Protein AF-A0A954INE0-F1 (afdb_monomer)

Secondary structure (DSSP, 8-state):
---HHHHHHHHHHHS---EEEEEEEETTTTSTTTTHHHHHHHHHHHHHHT-EEEEEEEEGGG--TTTHHHHHTT-SEEEE----SSTTHHHHHHHHHHHHHHT--EEE-THHHHHHHHHHHHHTS--TT-EETTT-TT-SSEEEE--HHHHTTGGGT---EEEEEEEEEPTT-HHHHHHTSSEEEEEEEES-EE-HHHHHHHHHTT-EEEEEETTTTEEEEEE-TTSSSB-

pLDDT: mean 93.58, std 7.95, range [57.41, 98.88]

Nearest PDB structures (foldseek):
  3nva-assembly1_A  TM=9.414E-01  e=3.874E-24  Saccharolobus solfataricus
  8fvd-assembly1_A-2  TM=9.336E-01  e=9.414E-24  Escherichia coli
  1vcm-assembly1_A  TM=9.246E-01  e=2.821E-24  Thermus thermophilus
  2ad5-assembly1_A  TM=9.260E-01  e=4.049E-23  Escherichia coli K-12
  2w7t-assembly1_A  TM=9.407E-01  e=1.644E-19  Trypanosoma brucei

Structure (mmCIF, N/CA/C/O backbone):
data_AF-A0A954INE0-F1
#
_entry.id   AF-A0A954INE0-F1
#
loop_
_atom_site.group_PDB
_atom_site.id
_atom_site.type_symbol
_atom_site.label_atom_id
_atom_site.label_alt_id
_atom_site.label_comp_id
_atom_site.label_asym_id
_atom_site.label_entity_id
_atom_site.label_seq_id
_atom_site.pdbx_PDB_ins_code
_atom_site.Cartn_x
_atom_site.Cartn_y
_atom_site.Cartn_z
_atom_site.occupancy
_atom_site.B_iso_or_equiv
_atom_site.auth_seq_id
_atom_site.auth_comp_id
_atom_site.auth_asym_id
_atom_site.auth_atom_id
_atom_site.pdbx_PDB_model_num
ATOM 1 N N . PRO A 1 1 ? -32.324 21.733 12.236 1.00 79.25 1 PRO A N 1
ATOM 2 C CA . PRO A 1 1 ? -31.464 20.725 11.575 1.00 79.25 1 PRO A CA 1
ATOM 3 C C . PRO A 1 1 ? -31.577 19.389 12.303 1.00 79.25 1 PRO A C 1
ATOM 5 O O . PRO A 1 1 ? -31.665 19.394 13.528 1.00 79.25 1 PRO A O 1
ATOM 8 N N . ASP A 1 2 ? -31.605 18.292 11.554 1.00 90.00 2 ASP A N 1
ATOM 9 C CA . ASP A 1 2 ? -31.483 16.948 12.114 1.00 90.00 2 ASP A CA 1
ATOM 10 C C . ASP A 1 2 ? -30.004 16.663 12.434 1.00 90.00 2 ASP A C 1
ATOM 12 O O . ASP A 1 2 ? -29.127 16.941 11.615 1.00 90.00 2 ASP A O 1
ATOM 16 N N . LEU A 1 3 ? -29.731 16.200 13.656 1.00 94.00 3 LEU A N 1
ATOM 17 C CA . LEU A 1 3 ? -28.390 15.938 14.195 1.00 94.00 3 LEU A CA 1
ATOM 18 C C . LEU A 1 3 ? -28.233 14.489 14.674 1.00 94.00 3 LEU A C 1
ATOM 20 O O . LEU A 1 3 ? -27.248 14.175 15.341 1.00 94.00 3 LEU A O 1
ATOM 24 N N . GLU A 1 4 ? -29.192 13.610 14.381 1.00 95.12 4 GLU A N 1
ATOM 25 C CA . GLU A 1 4 ? -29.213 12.247 14.917 1.00 95.12 4 GLU A CA 1
ATOM 26 C C . GLU A 1 4 ? -27.954 11.450 14.541 1.00 95.12 4 GLU A C 1
ATOM 28 O O . GLU A 1 4 ? -27.300 10.880 15.417 1.00 95.12 4 GLU A O 1
ATOM 33 N N . SER A 1 5 ? -27.537 11.498 13.273 1.00 91.06 5 SER A N 1
ATOM 34 C CA . SER A 1 5 ? -26.332 10.805 12.795 1.00 91.06 5 SER A CA 1
ATOM 35 C C . SER A 1 5 ? -25.051 11.305 13.470 1.00 91.06 5 SER A C 1
ATOM 37 O O . SER A 1 5 ? -24.230 10.507 13.922 1.00 91.06 5 SER A O 1
ATOM 39 N N . TRP A 1 6 ? -24.905 12.624 13.608 1.00 93.38 6 TRP A N 1
ATOM 40 C CA . TRP A 1 6 ? -23.771 13.248 14.291 1.00 93.38 6 TRP A CA 1
ATOM 41 C C . TRP A 1 6 ? -23.725 12.880 15.771 1.00 93.38 6 TRP A C 1
ATOM 43 O O . TRP A 1 6 ? -22.660 12.556 16.295 1.00 93.38 6 TRP A O 1
ATOM 53 N N . ASN A 1 7 ? -24.875 12.887 16.443 1.00 93.44 7 ASN A N 1
ATOM 54 C CA . ASN A 1 7 ? -24.962 12.499 17.845 1.00 93.44 7 ASN A CA 1
ATOM 55 C C . ASN A 1 7 ? -24.617 11.017 18.032 1.00 93.44 7 ASN A C 1
ATOM 57 O O . ASN A 1 7 ? -23.822 10.696 18.912 1.00 93.44 7 ASN A O 1
ATOM 61 N N . SER A 1 8 ? -25.134 10.128 17.176 1.00 92.44 8 SER A N 1
ATOM 62 C CA . SER A 1 8 ? -24.798 8.699 17.203 1.00 92.44 8 SER A CA 1
ATOM 63 C C . SER A 1 8 ? -23.302 8.463 16.988 1.00 92.44 8 SER A C 1
ATOM 65 O O . SER A 1 8 ? -22.690 7.685 17.718 1.00 92.44 8 SER A O 1
ATOM 67 N N . PHE A 1 9 ? -22.689 9.160 16.028 1.00 93.31 9 PHE A N 1
ATOM 68 C CA . PHE A 1 9 ? -21.246 9.088 15.799 1.00 93.31 9 PHE A CA 1
ATOM 69 C C . PHE A 1 9 ? -20.454 9.536 17.034 1.00 93.31 9 PHE A C 1
ATOM 71 O O . PHE A 1 9 ? -19.539 8.839 17.460 1.00 93.31 9 PHE A O 1
ATOM 78 N N . LEU A 1 10 ? -20.818 10.668 17.648 1.00 93.62 10 LEU A N 1
ATOM 79 C CA . LEU A 1 10 ? -20.131 11.190 18.835 1.00 93.62 10 LEU A CA 1
ATOM 80 C C . LEU A 1 10 ? -20.276 10.284 20.060 1.00 93.62 10 LEU A C 1
ATOM 82 O O . LEU A 1 10 ? -19.353 10.226 20.872 1.00 93.62 10 LEU A O 1
ATOM 86 N N . ILE A 1 11 ? -21.420 9.612 20.205 1.00 92.25 11 ILE A N 1
ATOM 87 C CA . ILE A 1 11 ? -21.638 8.606 21.249 1.00 92.25 11 ILE A CA 1
ATOM 88 C C . ILE A 1 11 ? -20.685 7.440 21.011 1.00 92.25 11 ILE A C 1
ATOM 90 O O . ILE A 1 11 ? -19.824 7.196 21.854 1.00 92.25 11 ILE A O 1
ATOM 94 N N . ARG A 1 12 ? -20.747 6.815 19.825 1.00 92.38 12 ARG A N 1
ATOM 95 C CA . ARG A 1 12 ? -19.854 5.706 19.472 1.00 92.38 12 ARG A CA 1
ATOM 96 C C . ARG A 1 12 ? -18.399 6.108 19.645 1.00 92.38 12 ARG A C 1
ATOM 98 O O . ARG A 1 12 ? -17.643 5.352 20.219 1.00 92.38 12 ARG A O 1
ATOM 105 N N . LEU A 1 13 ? -17.980 7.293 19.206 1.00 92.06 13 LEU A N 1
ATOM 106 C CA . LEU A 1 13 ? -16.596 7.762 19.330 1.00 92.06 13 LEU A CA 1
ATOM 107 C C . LEU A 1 13 ? -16.095 7.826 20.783 1.00 92.06 13 LEU A C 1
ATOM 109 O O . LEU A 1 13 ? -14.913 7.599 21.010 1.00 92.06 13 LEU A O 1
ATOM 113 N N . LYS A 1 14 ? -16.959 8.144 21.751 1.00 91.38 14 LYS A N 1
ATOM 114 C CA . LYS A 1 14 ? -16.573 8.349 23.159 1.00 91.38 14 LYS A CA 1
ATOM 115 C C . LYS A 1 14 ? -16.747 7.115 24.040 1.00 91.38 14 LYS A C 1
ATOM 117 O O . LYS A 1 14 ? -16.237 7.106 25.159 1.00 91.38 14 LYS A O 1
ATOM 122 N N . GLU A 1 15 ? -17.515 6.129 23.590 1.00 90.06 15 GLU A N 1
ATOM 123 C CA . GLU A 1 15 ? -17.750 4.907 24.352 1.00 90.06 15 GLU A CA 1
ATOM 124 C C . GLU A 1 15 ? -16.463 4.075 24.482 1.00 90.06 15 GLU A C 1
ATOM 126 O O . GLU A 1 15 ? -15.712 3.975 23.511 1.00 90.06 15 GLU A O 1
ATOM 131 N N . PRO A 1 16 ? -16.195 3.465 25.656 1.00 88.38 16 PRO A N 1
ATOM 132 C CA . PRO A 1 16 ? -15.057 2.569 25.835 1.00 88.38 16 PRO A CA 1
ATOM 133 C C . PRO A 1 16 ? -15.145 1.349 24.918 1.00 88.38 16 PRO A C 1
ATOM 135 O O . PRO A 1 16 ? -16.187 0.694 24.852 1.00 88.38 16 PRO A O 1
ATOM 138 N N . LYS A 1 17 ? -14.034 1.007 24.265 1.00 93.69 17 LYS A N 1
ATOM 139 C CA . LYS A 1 17 ? -13.961 -0.086 23.291 1.00 93.69 17 LYS A CA 1
ATOM 140 C C . LYS A 1 17 ? -12.677 -0.896 23.443 1.00 93.69 17 LYS A C 1
ATOM 142 O O . LYS A 1 17 ? -11.703 -0.406 24.016 1.00 93.69 17 LYS A O 1
ATOM 147 N N . PRO A 1 18 ? -12.641 -2.132 22.918 1.00 96.44 18 PRO A N 1
ATOM 148 C CA . PRO A 1 18 ? -11.382 -2.835 22.728 1.00 96.44 18 PRO A CA 1
ATOM 149 C C . PRO A 1 18 ? -10.480 -2.077 21.744 1.00 96.44 18 PRO A C 1
ATOM 151 O O . PRO A 1 18 ? -10.952 -1.448 20.794 1.00 96.44 18 PRO A O 1
ATOM 154 N N . THR A 1 19 ? -9.172 -2.166 21.970 1.00 97.19 19 THR A N 1
ATOM 155 C CA . THR A 1 19 ? -8.161 -1.508 21.140 1.00 97.19 19 THR A CA 1
ATOM 156 C C . THR A 1 19 ? -7.548 -2.492 20.151 1.00 97.19 19 THR A C 1
ATOM 158 O O . THR A 1 19 ? -7.155 -3.593 20.536 1.00 97.19 19 THR A O 1
ATOM 161 N N . VAL A 1 20 ? -7.414 -2.075 18.893 1.00 97.88 20 VAL A N 1
ATOM 162 C CA . VAL A 1 20 ? -6.656 -2.785 17.855 1.00 97.88 20 VAL A CA 1
ATOM 163 C C . VAL A 1 20 ? -5.457 -1.931 17.472 1.00 97.88 20 VAL A C 1
ATOM 165 O O . VAL A 1 20 ? -5.611 -0.763 17.118 1.00 97.88 20 VAL A O 1
ATOM 168 N N . ARG A 1 21 ? -4.256 -2.506 17.539 1.00 98.44 21 ARG A N 1
ATOM 169 C CA . ARG A 1 21 ? -3.023 -1.798 17.189 1.00 98.44 21 ARG A CA 1
ATOM 170 C C . ARG A 1 21 ? -2.667 -2.032 15.728 1.00 98.44 21 ARG A C 1
ATOM 172 O O . ARG A 1 21 ? -2.506 -3.178 15.317 1.00 98.44 21 ARG A O 1
ATOM 179 N N . ILE A 1 22 ? -2.490 -0.957 14.967 1.00 98.56 22 ILE A N 1
ATOM 180 C CA . ILE A 1 22 ? -2.122 -0.997 13.546 1.00 98.56 22 ILE A CA 1
ATOM 181 C C . ILE A 1 22 ? -0.815 -0.231 13.345 1.00 98.56 22 ILE A C 1
ATOM 183 O O . ILE A 1 22 ? -0.674 0.898 13.815 1.00 98.56 22 ILE A O 1
ATOM 187 N N . ALA A 1 23 ? 0.147 -0.830 12.644 1.00 98.38 23 ALA A N 1
ATOM 188 C CA . ALA A 1 23 ? 1.368 -0.137 12.249 1.00 98.38 23 ALA A CA 1
ATOM 189 C C . ALA A 1 23 ? 1.117 0.737 11.018 1.00 98.38 23 ALA A C 1
ATOM 191 O O . ALA A 1 23 ? 0.611 0.257 10.007 1.00 98.38 23 ALA A O 1
ATOM 192 N N . LEU A 1 24 ? 1.551 1.996 11.068 1.00 97.81 24 LEU A N 1
ATOM 193 C CA . LEU A 1 24 ? 1.686 2.855 9.894 1.00 97.81 24 LEU A CA 1
ATOM 194 C C . LEU A 1 24 ? 3.175 3.073 9.636 1.00 97.81 24 LEU A C 1
ATOM 196 O O . LEU A 1 24 ? 3.830 3.845 10.339 1.00 97.81 24 LEU A O 1
ATOM 200 N N . VAL A 1 25 ? 3.703 2.393 8.619 1.00 97.88 25 VAL A N 1
ATOM 201 C CA . VAL A 1 25 ? 5.111 2.477 8.218 1.00 97.88 25 VAL A CA 1
ATOM 202 C C . VAL A 1 25 ? 5.259 3.537 7.132 1.00 97.88 25 VAL A C 1
ATOM 204 O O . VAL A 1 25 ? 4.736 3.404 6.020 1.00 97.88 25 VAL A O 1
ATOM 207 N N . GLY A 1 26 ? 5.974 4.618 7.440 1.00 95.31 26 GLY A N 1
ATOM 208 C CA . GLY A 1 26 ? 6.092 5.762 6.542 1.00 95.31 26 GLY A CA 1
ATOM 209 C C . GLY A 1 26 ? 7.348 6.596 6.762 1.00 95.31 26 GLY A C 1
ATOM 210 O O . GLY A 1 26 ? 7.989 6.546 7.805 1.00 95.31 26 GLY A O 1
ATOM 211 N N . LYS A 1 27 ? 7.680 7.417 5.764 1.00 89.38 27 LYS A N 1
ATOM 212 C CA . LYS A 1 27 ? 8.877 8.276 5.756 1.00 89.38 27 LYS A CA 1
ATOM 213 C C . LYS A 1 27 ? 8.721 9.531 6.617 1.00 89.38 27 LYS A C 1
ATOM 215 O O . LYS A 1 27 ? 9.698 10.063 7.130 1.00 89.38 27 LYS A O 1
ATOM 220 N N . TYR A 1 28 ? 7.494 10.033 6.743 1.00 82.94 28 TYR A N 1
ATOM 221 C CA . TYR A 1 28 ? 7.202 11.333 7.358 1.00 82.94 28 TYR A CA 1
ATOM 222 C C . TYR A 1 28 ? 6.411 11.219 8.658 1.00 82.94 28 TYR A C 1
ATOM 224 O O . TYR A 1 28 ? 5.729 12.158 9.042 1.00 82.94 28 TYR A O 1
ATOM 232 N N . VAL A 1 29 ? 6.491 10.083 9.350 1.00 79.75 29 VAL A N 1
ATOM 233 C CA . VAL A 1 29 ? 5.708 9.850 10.575 1.00 79.75 29 VAL A CA 1
ATOM 234 C C . VAL A 1 29 ? 6.029 10.818 11.717 1.00 79.75 29 VAL A C 1
ATOM 236 O O . VAL A 1 29 ? 5.205 11.028 12.600 1.00 79.75 29 VAL A O 1
ATOM 239 N N . THR A 1 30 ? 7.206 11.445 11.686 1.00 75.12 30 THR A N 1
ATOM 240 C CA . THR A 1 30 ? 7.605 12.494 12.632 1.00 75.12 30 THR A CA 1
ATOM 241 C C . THR A 1 30 ? 6.878 13.820 12.383 1.00 75.12 30 THR A C 1
ATOM 243 O O . THR A 1 30 ? 6.800 14.657 13.279 1.00 75.12 30 THR A O 1
ATOM 246 N N . HIS A 1 31 ? 6.307 14.008 11.190 1.00 76.31 31 HIS A N 1
ATOM 247 C CA . HIS A 1 31 ? 5.440 15.128 10.848 1.00 76.31 31 HIS A CA 1
ATOM 248 C C . HIS A 1 31 ? 3.983 14.677 10.944 1.00 76.31 31 HIS A C 1
ATOM 250 O O . HIS A 1 31 ? 3.461 14.040 10.031 1.00 76.31 31 HIS A O 1
ATOM 256 N N . GLN A 1 32 ? 3.320 15.038 12.043 1.00 63.69 32 GLN A N 1
ATOM 257 C CA . GLN A 1 32 ? 1.956 14.588 12.359 1.00 63.69 32 GLN A CA 1
ATOM 258 C C . GLN A 1 32 ? 0.941 14.832 11.226 1.00 63.69 32 GLN A C 1
ATOM 260 O O . GLN A 1 32 ? 0.011 14.046 11.052 1.00 63.69 32 GLN A O 1
ATOM 265 N N . ASP A 1 33 ? 1.152 15.863 10.406 1.00 80.38 33 ASP A N 1
ATOM 266 C CA . ASP A 1 33 ? 0.231 16.222 9.327 1.00 80.38 33 ASP A CA 1
ATOM 267 C C . ASP A 1 33 ? 0.435 15.423 8.032 1.00 80.38 33 ASP A C 1
ATOM 269 O O . ASP A 1 33 ? -0.470 15.365 7.199 1.00 80.38 33 ASP A O 1
ATOM 273 N N . ALA A 1 34 ? 1.587 14.768 7.846 1.00 86.06 34 ALA A N 1
ATOM 274 C CA . ALA A 1 34 ? 1.927 14.115 6.578 1.00 86.06 34 ALA A CA 1
ATOM 275 C C . ALA A 1 34 ? 0.985 12.954 6.219 1.00 86.06 34 ALA A C 1
ATOM 277 O O . ALA A 1 34 ? 0.785 12.661 5.040 1.00 86.06 34 ALA A O 1
ATOM 278 N N . TYR A 1 35 ? 0.386 12.322 7.231 1.00 91.81 35 TYR A N 1
ATOM 279 C CA . TYR A 1 35 ? -0.542 11.202 7.078 1.00 91.81 35 TYR A CA 1
ATOM 280 C C . TYR A 1 35 ? -1.905 11.470 7.721 1.00 91.81 35 TYR A C 1
ATOM 282 O O . TYR A 1 35 ? -2.650 10.531 7.986 1.00 91.81 35 TYR A O 1
ATOM 290 N N . LYS A 1 36 ? -2.266 12.745 7.938 1.00 93.44 36 LYS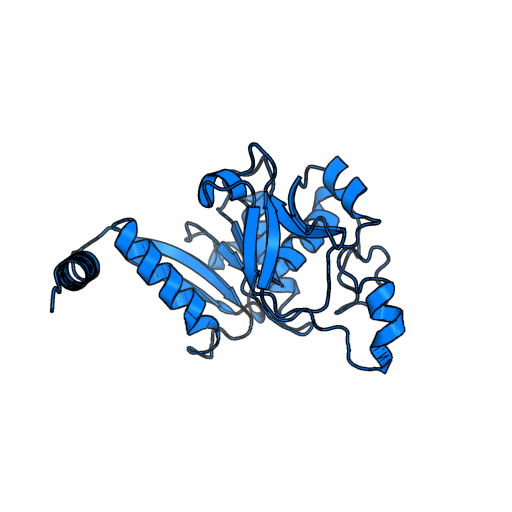 A N 1
ATOM 291 C CA . LYS A 1 36 ? -3.495 13.130 8.647 1.00 93.44 36 LYS A CA 1
ATOM 292 C C . LYS A 1 36 ? -4.742 12.453 8.080 1.00 93.44 36 LYS A C 1
ATOM 294 O O . LYS A 1 36 ? -5.512 11.888 8.842 1.00 93.44 36 LYS A O 1
ATOM 299 N N . SER A 1 37 ? -4.919 12.449 6.758 1.00 94.50 37 SER A N 1
ATOM 300 C CA . SER A 1 37 ? -6.079 11.803 6.127 1.00 94.50 37 SER A CA 1
ATOM 301 C C . SER A 1 37 ? -6.144 10.296 6.393 1.00 94.50 37 SER A C 1
ATOM 303 O O . SER A 1 37 ? -7.233 9.766 6.596 1.00 94.50 37 SER A O 1
ATOM 305 N N . ILE A 1 38 ? -4.998 9.611 6.431 1.00 95.38 38 ILE A N 1
ATOM 306 C CA . ILE A 1 38 ? -4.917 8.177 6.740 1.00 95.38 38 ILE A CA 1
ATOM 307 C C . ILE A 1 38 ? -5.265 7.954 8.214 1.00 95.38 38 ILE A C 1
ATOM 309 O O . ILE A 1 38 ? -6.113 7.119 8.518 1.00 95.38 38 ILE A O 1
ATOM 313 N N . SER A 1 39 ? -4.677 8.741 9.120 1.00 93.94 39 SER A N 1
ATOM 314 C CA . SER A 1 39 ? -4.947 8.635 10.556 1.00 93.94 39 SER A CA 1
ATOM 315 C C . SER A 1 39 ? -6.421 8.874 10.895 1.00 93.94 39 SER A C 1
ATOM 317 O O . SER A 1 39 ? -7.005 8.116 11.666 1.00 93.94 39 SER A O 1
ATOM 319 N N . GLU A 1 40 ? -7.048 9.882 10.281 1.00 95.50 40 GLU A N 1
ATOM 320 C CA . GLU A 1 40 ? -8.484 10.139 10.450 1.00 95.50 40 GLU A CA 1
ATOM 321 C C . GLU A 1 40 ? -9.340 9.005 9.874 1.00 95.50 40 GLU A C 1
ATOM 323 O O . GLU A 1 40 ? -10.333 8.622 10.483 1.00 95.50 40 GLU A O 1
ATOM 328 N N . SER A 1 41 ? -8.944 8.414 8.742 1.00 96.88 41 SER A N 1
ATOM 329 C CA . SER A 1 41 ? -9.686 7.297 8.138 1.00 96.88 41 SER A CA 1
ATOM 330 C C . SER A 1 41 ? -9.720 6.070 9.052 1.00 96.88 41 SER A C 1
ATOM 332 O O . SER A 1 41 ? -10.765 5.438 9.181 1.00 96.88 41 SER A O 1
ATOM 334 N N . PHE A 1 42 ? -8.621 5.764 9.749 1.00 96.75 42 PHE A N 1
ATOM 335 C CA . PHE A 1 42 ? -8.599 4.694 10.753 1.00 96.75 42 PHE A CA 1
ATOM 336 C C . PHE A 1 42 ? -9.470 5.000 11.970 1.00 96.75 42 PHE A C 1
ATOM 338 O O . PHE A 1 42 ? -10.140 4.100 12.467 1.00 96.75 42 PHE A O 1
ATOM 345 N N . MET A 1 43 ? -9.499 6.252 12.434 1.00 95.00 43 MET A N 1
ATOM 346 C CA . MET A 1 43 ? -10.408 6.658 13.509 1.00 95.00 43 MET A CA 1
ATOM 347 C C . MET A 1 43 ? -11.866 6.448 13.086 1.00 95.00 43 MET A C 1
ATOM 349 O O . MET A 1 43 ? -12.621 5.803 13.811 1.00 95.00 43 MET A O 1
ATOM 353 N N . LEU A 1 44 ? -12.242 6.901 11.886 1.00 96.06 44 LEU A N 1
ATOM 354 C CA . LEU A 1 44 ? -13.589 6.708 11.342 1.00 96.06 44 LEU A CA 1
ATOM 355 C C . LEU A 1 44 ? -13.943 5.219 11.206 1.00 96.06 44 LEU A C 1
ATOM 357 O O . LEU A 1 44 ? -15.022 4.807 11.631 1.00 96.06 44 LEU A O 1
ATOM 361 N N . ALA A 1 45 ? -13.022 4.405 10.683 1.00 95.88 45 ALA A N 1
ATOM 362 C CA . ALA A 1 45 ? -13.206 2.960 10.578 1.00 95.88 45 ALA A CA 1
ATOM 363 C C . ALA A 1 45 ? -13.358 2.299 11.958 1.00 95.88 45 ALA A C 1
ATOM 365 O O . ALA A 1 45 ? -14.221 1.440 12.133 1.00 95.88 45 ALA A O 1
ATOM 366 N N . GLY A 1 46 ? -12.570 2.720 12.951 1.00 96.12 46 GLY A N 1
ATOM 367 C CA . GLY A 1 46 ? -12.681 2.242 14.327 1.00 96.12 46 GLY A CA 1
ATOM 368 C C . GLY A 1 46 ? -14.044 2.550 14.943 1.00 96.12 46 GLY A C 1
ATOM 369 O O . GLY A 1 46 ? -14.678 1.667 15.520 1.00 96.12 46 GLY A O 1
ATOM 370 N N . VAL A 1 47 ? -14.550 3.774 14.758 1.00 94.88 47 VAL A N 1
ATOM 371 C CA . VAL A 1 47 ? -15.885 4.165 15.241 1.00 94.88 47 VAL A CA 1
ATOM 372 C C . VAL A 1 47 ? -16.981 3.286 14.649 1.00 94.88 47 VAL A C 1
ATOM 374 O O . VAL A 1 47 ? -17.857 2.848 15.395 1.00 94.88 47 VAL A O 1
ATOM 377 N N . GLU A 1 48 ? -16.926 3.002 13.347 1.00 93.94 48 GLU A N 1
ATOM 378 C CA . GLU A 1 48 ? -17.941 2.171 12.693 1.00 93.94 48 GLU A CA 1
ATOM 379 C C . GLU A 1 48 ? -17.862 0.700 13.120 1.00 93.94 48 GLU A C 1
ATOM 381 O O . GLU A 1 48 ? -18.890 0.047 13.273 1.00 93.94 48 GLU A O 1
ATOM 386 N N . ASN A 1 49 ? -16.657 0.198 13.404 1.00 94.94 49 ASN A N 1
ATOM 387 C CA . ASN A 1 49 ? -16.433 -1.182 13.845 1.00 94.94 49 ASN A CA 1
ATOM 388 C C . ASN A 1 49 ? -16.493 -1.369 15.372 1.00 94.94 49 ASN A C 1
ATOM 390 O O . ASN A 1 49 ? -16.295 -2.479 15.862 1.00 94.94 49 ASN A O 1
ATOM 394 N N . GLY A 1 50 ? -16.749 -0.306 16.142 1.00 95.44 50 GLY A N 1
ATOM 395 C CA . GLY A 1 50 ? -16.803 -0.382 17.604 1.00 95.44 50 GLY A CA 1
ATOM 396 C C . GLY A 1 50 ? -15.458 -0.723 18.259 1.00 95.44 50 GLY A C 1
ATOM 397 O O . GLY A 1 50 ? -15.437 -1.353 19.314 1.00 95.44 50 GLY A O 1
ATOM 398 N N . VAL A 1 51 ? -14.344 -0.304 17.653 1.00 96.88 51 VAL A N 1
ATOM 399 C CA . VAL A 1 51 ? -12.981 -0.479 18.181 1.00 96.88 51 VAL A CA 1
ATOM 400 C C . VAL A 1 51 ? -12.240 0.854 18.251 1.00 96.88 51 VAL A C 1
ATOM 402 O O . VAL A 1 51 ? -12.513 1.770 17.475 1.00 96.88 51 VAL A O 1
ATOM 405 N N . ASP A 1 52 ? -11.275 0.963 19.158 1.00 96.81 52 ASP A N 1
ATOM 406 C CA . ASP A 1 52 ? -10.303 2.056 19.131 1.00 96.81 52 ASP A CA 1
ATOM 407 C C . ASP A 1 52 ? -9.065 1.611 18.349 1.00 96.81 52 ASP A C 1
ATOM 409 O O . ASP A 1 52 ? -8.457 0.587 18.663 1.00 96.81 52 ASP A O 1
ATOM 413 N N . VAL A 1 53 ? -8.685 2.365 17.316 1.00 97.38 53 VAL A N 1
ATOM 414 C CA . VAL A 1 53 ? -7.484 2.061 16.525 1.00 97.38 53 VAL A CA 1
ATOM 415 C C . VAL A 1 53 ? -6.283 2.801 17.110 1.00 97.38 53 VAL A C 1
ATOM 417 O O . VAL A 1 53 ? -6.186 4.024 17.010 1.00 97.38 53 VAL A O 1
ATOM 420 N N . ASP A 1 54 ? -5.353 2.049 17.695 1.00 97.38 54 ASP A N 1
ATOM 421 C CA . ASP A 1 54 ? -4.052 2.548 18.146 1.00 97.38 54 ASP A CA 1
ATOM 422 C C . ASP A 1 54 ? -3.060 2.512 16.975 1.00 97.38 54 ASP A C 1
ATOM 424 O O . ASP A 1 54 ? -2.536 1.455 16.609 1.00 97.38 54 ASP A O 1
ATOM 428 N N . LEU A 1 55 ? -2.836 3.669 16.347 1.00 96.44 55 LEU A N 1
ATOM 429 C CA . LEU A 1 55 ? -1.894 3.795 15.238 1.00 96.44 55 LEU A CA 1
ATOM 430 C C . LEU A 1 55 ? -0.457 3.941 15.738 1.00 96.44 55 LEU A C 1
ATOM 432 O O . LEU A 1 55 ? -0.004 5.027 16.108 1.00 96.44 55 LEU A O 1
ATOM 436 N N . LYS A 1 56 ? 0.298 2.846 15.643 1.00 96.88 56 LYS A N 1
ATOM 437 C CA . LYS A 1 56 ? 1.740 2.821 15.881 1.00 96.88 56 LYS A CA 1
ATOM 438 C C . LYS A 1 56 ? 2.461 3.394 14.662 1.00 96.88 56 LYS A C 1
ATOM 440 O O . LYS A 1 56 ? 2.647 2.719 13.650 1.00 96.88 56 LYS A O 1
ATOM 445 N N . LEU A 1 57 ? 2.861 4.657 14.753 1.00 95.94 57 LEU A N 1
ATOM 446 C CA . LEU A 1 57 ? 3.607 5.339 13.700 1.00 95.94 57 LEU A CA 1
ATOM 447 C C . LEU A 1 57 ? 5.077 4.893 13.707 1.00 95.94 57 LEU A C 1
ATOM 449 O O . LEU A 1 57 ? 5.774 5.070 14.706 1.00 95.94 57 LEU A O 1
ATOM 453 N N . ILE A 1 58 ? 5.557 4.330 12.598 1.00 96.50 58 ILE A N 1
ATOM 454 C CA . ILE A 1 58 ? 6.907 3.766 12.486 1.00 96.50 58 ILE A CA 1
ATOM 455 C C . ILE A 1 58 ? 7.647 4.436 11.333 1.00 96.50 58 ILE A C 1
ATOM 457 O O . ILE A 1 58 ? 7.171 4.460 10.194 1.00 96.50 58 ILE A O 1
ATOM 461 N N . LEU A 1 59 ? 8.828 4.978 11.636 1.00 96.12 59 LEU A N 1
ATOM 462 C CA . LEU A 1 59 ? 9.684 5.583 10.629 1.00 96.12 59 LEU A CA 1
ATOM 463 C C . LEU A 1 59 ? 10.299 4.475 9.783 1.00 96.12 59 LEU A C 1
ATOM 465 O O . LEU A 1 59 ? 10.985 3.603 10.307 1.00 96.12 59 LEU A O 1
ATOM 469 N N . SER A 1 60 ? 10.056 4.514 8.475 1.00 96.38 60 SER A N 1
ATOM 470 C CA . SER A 1 60 ? 10.544 3.476 7.565 1.00 96.38 60 SER A CA 1
ATOM 471 C C . SER A 1 60 ? 12.070 3.389 7.525 1.00 96.38 60 SER A C 1
ATOM 473 O O . SER A 1 60 ? 12.593 2.310 7.310 1.00 96.38 60 SER A O 1
ATOM 475 N N . ASP A 1 61 ? 12.789 4.489 7.771 1.00 95.44 61 ASP A N 1
ATOM 476 C CA . ASP A 1 61 ? 14.261 4.480 7.848 1.00 95.44 61 ASP A CA 1
ATOM 477 C C . ASP A 1 61 ? 14.797 3.639 9.022 1.00 95.44 61 ASP A C 1
ATOM 479 O O . ASP A 1 61 ? 15.936 3.186 8.980 1.00 95.44 61 ASP A O 1
ATOM 483 N N . ASP A 1 62 ? 13.982 3.417 10.057 1.00 95.12 62 ASP A N 1
ATOM 484 C CA . ASP A 1 62 ? 14.400 2.667 11.240 1.00 95.12 62 ASP A CA 1
ATOM 485 C C . ASP A 1 62 ? 14.116 1.166 11.110 1.00 95.12 62 ASP A C 1
ATOM 487 O O . ASP A 1 62 ? 14.537 0.407 11.979 1.00 95.12 62 ASP A O 1
ATOM 491 N N . VAL A 1 63 ? 13.354 0.724 10.104 1.00 97.88 63 VAL A N 1
ATOM 492 C CA . VAL A 1 63 ? 12.947 -0.682 9.956 1.00 97.88 63 VAL A CA 1
ATOM 493 C C . VAL A 1 63 ? 14.031 -1.453 9.212 1.00 97.88 63 VAL A C 1
ATOM 495 O O . VAL A 1 63 ? 14.354 -1.130 8.072 1.00 97.88 63 VAL A O 1
ATOM 498 N N . THR A 1 64 ? 14.565 -2.493 9.849 1.00 98.12 64 THR A N 1
ATOM 499 C CA . THR A 1 64 ? 15.574 -3.391 9.273 1.00 98.12 64 THR A CA 1
ATOM 500 C C . THR A 1 64 ? 15.208 -4.845 9.543 1.00 98.12 64 THR A C 1
ATOM 502 O O . THR A 1 64 ? 14.402 -5.130 10.430 1.00 98.12 64 THR A O 1
ATOM 505 N N . ALA A 1 65 ? 15.828 -5.782 8.823 1.00 97.25 65 ALA A N 1
ATOM 506 C CA . ALA A 1 65 ? 15.577 -7.211 9.009 1.00 97.25 65 ALA A CA 1
ATOM 507 C C . ALA A 1 65 ? 15.860 -7.688 10.445 1.00 97.25 65 ALA A C 1
ATOM 509 O O . ALA A 1 65 ? 15.210 -8.606 10.942 1.00 97.25 65 ALA A O 1
ATOM 510 N N . GLU A 1 66 ? 16.800 -7.045 11.139 1.00 97.94 66 GLU A N 1
ATOM 511 C CA . GLU A 1 66 ? 17.179 -7.382 12.511 1.00 97.94 66 GLU A CA 1
ATOM 512 C C . GLU A 1 66 ? 16.149 -6.912 13.543 1.00 97.94 66 GLU A C 1
ATOM 514 O O . GLU A 1 66 ? 15.999 -7.548 14.586 1.00 97.94 66 GLU A O 1
ATOM 519 N N . ASN A 1 67 ? 15.446 -5.805 13.279 1.00 98.06 67 ASN A N 1
ATOM 520 C CA . ASN A 1 67 ? 14.553 -5.173 14.255 1.00 98.06 67 ASN A CA 1
ATOM 521 C C . ASN A 1 67 ? 13.067 -5.213 13.872 1.00 98.06 67 ASN A C 1
ATOM 523 O O . ASN A 1 67 ? 12.218 -4.827 14.678 1.00 98.06 67 ASN A O 1
ATOM 527 N N . VAL A 1 68 ? 12.728 -5.691 12.671 1.00 98.19 68 VAL A N 1
ATOM 528 C CA . VAL A 1 68 ? 11.354 -5.672 12.155 1.00 98.19 68 VAL A CA 1
ATOM 529 C C . VAL A 1 68 ? 10.380 -6.375 13.099 1.00 98.19 68 VAL A C 1
ATOM 531 O O . VAL A 1 68 ? 9.298 -5.857 13.361 1.00 98.19 68 VAL A O 1
ATOM 534 N N . ASN A 1 69 ? 10.791 -7.492 13.704 1.00 98.00 69 ASN A N 1
ATOM 535 C CA . ASN A 1 69 ? 9.956 -8.234 14.643 1.00 98.00 69 ASN A CA 1
ATOM 536 C C . ASN A 1 69 ? 9.733 -7.476 15.961 1.00 98.00 69 ASN A C 1
ATOM 538 O O . ASN A 1 69 ? 8.647 -7.527 16.524 1.00 98.00 69 ASN A O 1
ATOM 542 N N . GLU A 1 70 ? 10.728 -6.731 16.447 1.00 97.88 70 GLU A N 1
ATOM 543 C CA . GLU A 1 70 ? 10.559 -5.858 17.617 1.00 97.88 70 GLU A CA 1
ATOM 544 C C . GLU A 1 70 ? 9.572 -4.719 17.312 1.00 97.88 70 GLU A C 1
ATOM 546 O O . GLU A 1 70 ? 8.752 -4.333 18.148 1.00 97.88 70 GLU A O 1
ATOM 551 N N . LYS A 1 71 ? 9.627 -4.183 16.089 1.00 97.75 71 LYS A N 1
ATOM 552 C CA . LYS A 1 71 ? 8.793 -3.056 15.668 1.00 97.75 71 LYS A CA 1
ATOM 553 C C . LYS A 1 71 ? 7.366 -3.452 15.293 1.00 97.75 71 LYS A C 1
ATOM 555 O O . LYS A 1 71 ? 6.467 -2.644 15.526 1.00 97.75 71 LYS A O 1
ATOM 560 N N . LEU A 1 72 ? 7.154 -4.634 14.719 1.00 98.31 72 LEU A N 1
ATOM 561 C CA . LEU A 1 72 ? 5.873 -5.059 14.139 1.00 98.31 72 LEU A CA 1
ATOM 562 C C . LEU A 1 72 ? 5.248 -6.279 14.833 1.00 98.31 72 LEU A C 1
ATOM 564 O O . LEU A 1 72 ? 4.089 -6.581 14.578 1.00 98.31 72 LEU A O 1
ATOM 568 N N . GLY A 1 73 ? 5.951 -6.958 15.741 1.00 97.81 73 GLY A N 1
ATOM 569 C CA . GLY A 1 73 ? 5.448 -8.186 16.371 1.00 97.81 73 GLY A CA 1
ATOM 570 C C . GLY A 1 73 ? 4.267 -8.005 17.327 1.00 97.81 73 GLY A C 1
ATOM 571 O O . GLY A 1 73 ? 3.663 -8.992 17.736 1.00 97.81 73 GLY A O 1
ATOM 572 N N . ASP A 1 74 ? 3.922 -6.767 17.690 1.00 97.81 74 ASP A N 1
ATOM 573 C CA . ASP A 1 74 ? 2.794 -6.433 18.565 1.00 97.81 74 ASP A CA 1
ATOM 574 C C . ASP A 1 74 ? 1.601 -5.798 17.829 1.00 97.81 74 ASP A C 1
ATOM 576 O O . ASP A 1 74 ? 0.676 -5.315 18.488 1.00 97.81 74 ASP A O 1
ATOM 580 N N . VAL A 1 75 ? 1.608 -5.757 16.490 1.00 98.56 75 VAL A N 1
ATOM 581 C CA . VAL A 1 75 ? 0.517 -5.151 15.707 1.00 98.56 75 VAL A CA 1
ATOM 582 C C . VAL A 1 75 ? -0.404 -6.196 15.084 1.00 98.56 75 VAL A C 1
ATOM 584 O O . VAL A 1 75 ? 0.003 -7.305 14.757 1.00 98.56 75 VAL A O 1
ATOM 587 N N . SER A 1 76 ? -1.670 -5.828 14.898 1.00 98.38 76 SER A N 1
ATOM 588 C CA . SER A 1 76 ? -2.701 -6.667 14.272 1.00 98.38 76 SER A CA 1
ATOM 589 C C . SER A 1 76 ? -2.843 -6.429 12.765 1.00 98.38 76 SER A C 1
ATOM 591 O O . SER A 1 76 ? -3.606 -7.127 12.105 1.00 98.38 76 SER A O 1
ATOM 593 N N . GLY A 1 77 ? -2.137 -5.439 12.222 1.00 98.69 77 GLY A N 1
ATOM 594 C CA . GLY A 1 77 ? -2.142 -5.097 10.805 1.00 98.69 77 GLY A CA 1
ATOM 595 C C . GLY A 1 77 ? -1.083 -4.048 10.482 1.00 98.69 77 GLY A C 1
ATOM 596 O O . GLY A 1 77 ? 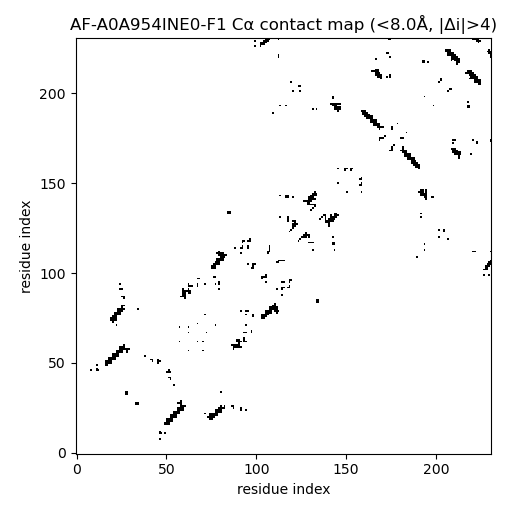-0.654 -3.291 11.360 1.00 98.69 77 GLY A O 1
ATOM 597 N N . ILE A 1 78 ? -0.652 -4.014 9.225 1.00 98.88 78 ILE A N 1
ATOM 598 C CA . ILE A 1 78 ? 0.424 -3.154 8.733 1.00 98.88 78 ILE A CA 1
ATOM 599 C C . ILE A 1 78 ? -0.081 -2.368 7.526 1.00 98.88 78 ILE A C 1
ATOM 601 O O . ILE A 1 78 ? -0.503 -2.942 6.527 1.00 98.88 78 ILE A O 1
ATOM 605 N N . LEU A 1 79 ? 0.020 -1.043 7.600 1.00 98.69 79 LEU A N 1
ATOM 606 C CA . LEU A 1 79 ? -0.139 -0.153 6.461 1.00 98.69 79 LEU A CA 1
ATOM 607 C C . LEU A 1 79 ? 1.220 0.402 6.044 1.00 98.69 79 LEU A C 1
ATOM 609 O O . LEU A 1 79 ? 1.916 1.037 6.843 1.00 98.69 79 LEU A O 1
ATOM 613 N N . VAL A 1 80 ? 1.567 0.230 4.770 1.00 98.50 80 VAL A N 1
ATOM 614 C CA . VAL A 1 80 ? 2.709 0.922 4.167 1.00 98.50 80 VAL A CA 1
ATOM 615 C C . VAL A 1 80 ? 2.204 2.160 3.441 1.00 98.50 80 VAL A C 1
ATOM 617 O O . VAL A 1 80 ? 1.463 2.099 2.457 1.00 98.50 80 VAL A O 1
ATOM 620 N N . ALA A 1 81 ? 2.617 3.311 3.961 1.00 96.06 81 ALA A N 1
ATOM 621 C CA . ALA A 1 81 ? 2.120 4.609 3.546 1.00 96.06 81 ALA A CA 1
ATOM 622 C C . ALA A 1 81 ? 2.643 5.023 2.155 1.00 96.06 81 ALA A C 1
ATOM 624 O O . ALA A 1 81 ? 3.735 4.600 1.741 1.00 96.06 81 ALA A O 1
ATOM 625 N N . PRO A 1 82 ? 1.943 5.937 1.455 1.00 94.56 82 PRO A N 1
ATOM 626 C CA . PRO A 1 82 ? 2.453 6.526 0.223 1.00 94.56 82 PRO A CA 1
ATOM 627 C C . PRO A 1 82 ? 3.737 7.335 0.484 1.00 94.56 82 PRO A C 1
ATOM 629 O O . PRO A 1 82 ? 4.092 7.670 1.622 1.00 94.56 82 PRO A O 1
ATOM 632 N N . GLY A 1 83 ? 4.467 7.661 -0.578 1.00 89.69 83 GLY A N 1
ATOM 633 C CA . GLY A 1 83 ? 5.680 8.467 -0.484 1.00 89.69 83 GLY A CA 1
ATOM 634 C C . GLY A 1 83 ? 6.300 8.748 -1.844 1.00 89.69 83 GLY A C 1
ATOM 635 O O . GLY A 1 83 ? 5.725 8.406 -2.871 1.00 89.69 83 GLY A O 1
ATOM 636 N N . PHE A 1 84 ? 7.460 9.400 -1.822 1.00 85.06 84 PHE A N 1
ATOM 637 C CA . PHE A 1 84 ? 8.256 9.715 -3.003 1.00 85.06 84 PHE A CA 1
ATOM 638 C C . PHE A 1 84 ? 9.749 9.733 -2.651 1.00 85.06 84 PHE A C 1
ATOM 640 O O . PHE A 1 84 ? 10.135 10.060 -1.515 1.00 85.06 84 PHE A O 1
ATOM 647 N N . GLY A 1 85 ? 10.573 9.447 -3.659 1.00 84.19 85 GLY A N 1
ATOM 648 C CA . GLY A 1 85 ? 12.024 9.322 -3.532 1.00 84.19 85 GLY A CA 1
ATOM 649 C C . GLY A 1 85 ? 12.468 8.029 -2.839 1.00 84.19 85 GLY A C 1
ATOM 650 O O . GLY A 1 85 ? 11.683 7.376 -2.157 1.00 84.19 85 GLY A O 1
ATOM 651 N N . GLU A 1 86 ? 13.748 7.706 -2.999 1.00 86.25 86 GLU A N 1
A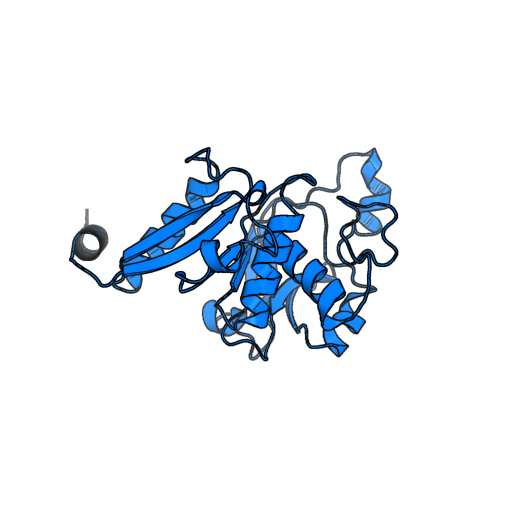TOM 652 C CA . GLU A 1 86 ? 14.378 6.441 -2.574 1.00 86.25 86 GLU A CA 1
ATOM 653 C C . GLU A 1 86 ? 14.445 6.233 -1.051 1.00 86.25 86 GLU A C 1
ATOM 655 O O . GLU A 1 86 ? 14.496 5.109 -0.553 1.00 86.25 86 GLU A O 1
ATOM 660 N N . ARG A 1 87 ? 14.448 7.324 -0.279 1.00 89.25 87 ARG A N 1
ATOM 661 C CA . ARG A 1 87 ? 14.663 7.251 1.168 1.00 89.25 87 ARG A CA 1
ATOM 662 C C . ARG A 1 87 ? 13.551 6.455 1.860 1.00 89.25 87 ARG A C 1
ATOM 664 O O . ARG A 1 87 ? 12.371 6.799 1.744 1.00 89.25 87 ARG A O 1
ATOM 671 N N . GLY A 1 88 ? 13.961 5.475 2.663 1.00 91.44 88 GLY A N 1
ATOM 672 C CA . GLY A 1 88 ? 13.082 4.646 3.480 1.00 91.44 88 GLY A CA 1
ATOM 673 C C . GLY A 1 88 ? 12.399 3.515 2.711 1.00 91.44 88 GLY A C 1
ATOM 674 O O . GLY A 1 88 ? 11.494 2.895 3.262 1.00 91.44 88 GLY A O 1
ATOM 675 N N . ILE A 1 89 ? 12.786 3.253 1.455 1.00 95.81 89 ILE A N 1
ATOM 676 C CA . ILE A 1 89 ? 12.228 2.150 0.665 1.00 95.81 89 ILE A CA 1
ATOM 677 C C . ILE A 1 89 ? 12.585 0.793 1.274 1.00 95.81 89 ILE A C 1
ATOM 679 O O . ILE A 1 89 ? 11.686 -0.027 1.430 1.00 95.81 89 ILE A O 1
ATOM 683 N N . ASP A 1 90 ? 13.833 0.575 1.689 1.00 96.62 90 ASP A N 1
ATOM 684 C CA . ASP A 1 90 ? 14.262 -0.723 2.231 1.00 96.62 90 ASP A CA 1
ATOM 685 C C . ASP A 1 90 ? 13.442 -1.144 3.452 1.00 96.62 90 ASP A C 1
ATOM 687 O O . ASP A 1 90 ? 12.916 -2.253 3.495 1.00 96.62 90 ASP A O 1
ATOM 691 N N . GLY A 1 91 ? 13.214 -0.233 4.399 1.00 97.94 91 GLY A N 1
ATOM 692 C CA . GLY A 1 91 ? 12.380 -0.540 5.559 1.00 97.94 91 GLY A CA 1
ATOM 693 C C . GLY A 1 91 ? 10.895 -0.723 5.232 1.00 97.94 91 GLY A C 1
ATOM 694 O O . GLY A 1 91 ? 10.193 -1.447 5.938 1.00 97.94 91 GLY A O 1
ATOM 695 N N . LYS A 1 92 ? 10.393 -0.127 4.139 1.00 98.38 92 LYS A N 1
ATOM 696 C CA . LYS A 1 92 ? 9.049 -0.444 3.631 1.00 98.38 92 LYS A CA 1
ATOM 697 C C . LYS A 1 92 ? 9.000 -1.844 3.037 1.00 98.38 92 LYS A C 1
ATOM 699 O O . LYS A 1 92 ? 8.081 -2.578 3.373 1.00 98.38 92 LYS A O 1
ATOM 704 N N . LEU A 1 93 ? 9.965 -2.210 2.190 1.00 98.44 93 LEU A N 1
ATOM 705 C CA . LEU A 1 93 ? 10.071 -3.563 1.630 1.00 98.44 93 LEU A CA 1
ATOM 706 C C . LEU A 1 93 ? 10.146 -4.601 2.750 1.00 98.44 93 LEU A C 1
ATOM 708 O O . LEU A 1 93 ? 9.468 -5.621 2.691 1.00 98.44 93 LEU A O 1
ATOM 712 N N . GLU A 1 94 ? 10.886 -4.289 3.808 1.00 98.62 94 GLU A N 1
ATOM 713 C CA . GLU A 1 94 ? 11.011 -5.158 4.966 1.00 98.62 94 GLU A CA 1
ATOM 714 C C . GLU A 1 94 ? 9.703 -5.304 5.756 1.00 98.62 94 GLU A C 1
ATOM 716 O O . GLU A 1 94 ? 9.339 -6.407 6.161 1.00 98.62 94 GLU A O 1
ATOM 721 N N . A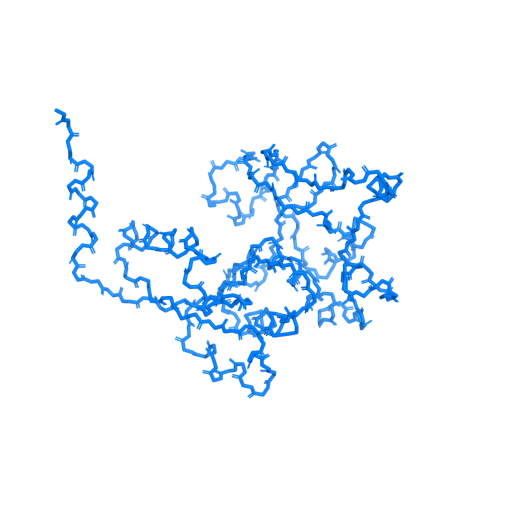LA A 1 95 ? 8.931 -4.224 5.907 1.00 98.75 95 ALA A N 1
ATOM 722 C CA . ALA A 1 95 ? 7.595 -4.301 6.493 1.00 98.75 95 ALA A CA 1
ATOM 723 C C . ALA A 1 95 ? 6.625 -5.141 5.641 1.00 98.75 95 ALA A C 1
ATOM 725 O O . ALA A 1 95 ? 5.823 -5.889 6.202 1.00 98.75 95 ALA A O 1
ATOM 726 N N . VAL A 1 96 ? 6.705 -5.052 4.304 1.00 98.81 96 VAL A N 1
ATOM 727 C CA . VAL A 1 96 ? 5.898 -5.902 3.410 1.00 98.81 96 VAL A CA 1
ATOM 728 C C . VAL A 1 96 ? 6.296 -7.371 3.552 1.00 98.81 96 VAL A C 1
ATOM 730 O O . VAL A 1 96 ? 5.423 -8.220 3.731 1.00 98.81 96 VAL A O 1
ATOM 733 N N . ARG A 1 97 ? 7.603 -7.669 3.540 1.00 98.75 97 ARG A N 1
ATOM 734 C CA . ARG A 1 97 ? 8.133 -9.026 3.728 1.00 98.75 97 ARG A CA 1
ATOM 735 C C . ARG A 1 97 ? 7.637 -9.620 5.039 1.00 98.75 97 ARG A C 1
ATOM 737 O O . ARG A 1 97 ? 7.096 -10.723 5.044 1.00 98.75 97 ARG A O 1
ATOM 744 N N . TYR A 1 98 ? 7.756 -8.864 6.131 1.00 98.81 98 TYR A N 1
ATOM 745 C CA . TYR A 1 98 ? 7.279 -9.290 7.441 1.00 98.81 98 TYR A CA 1
ATOM 746 C C . TYR A 1 98 ? 5.783 -9.600 7.428 1.00 98.81 98 TYR A C 1
ATOM 748 O O . TYR A 1 98 ? 5.383 -10.646 7.937 1.00 98.81 98 TYR A O 1
ATOM 756 N N . ALA A 1 99 ? 4.966 -8.734 6.821 1.00 98.81 99 ALA A N 1
ATOM 757 C CA . ALA A 1 99 ? 3.532 -8.963 6.718 1.00 98.81 99 ALA A CA 1
ATOM 758 C C . ALA A 1 99 ? 3.225 -10.265 5.964 1.00 98.81 99 ALA A C 1
ATOM 760 O O . ALA A 1 99 ? 2.568 -11.148 6.516 1.00 98.81 99 ALA A O 1
ATOM 761 N N . ARG A 1 100 ? 3.798 -10.421 4.760 1.00 98.56 100 ARG A N 1
ATOM 762 C CA . ARG A 1 100 ? 3.604 -11.587 3.887 1.00 98.56 100 ARG A CA 1
ATOM 763 C C . ARG A 1 100 ? 4.042 -12.895 4.547 1.00 98.56 100 ARG A C 1
ATOM 765 O O . ARG A 1 100 ? 3.332 -13.890 4.452 1.00 98.56 100 ARG A O 1
ATOM 772 N N . GLU A 1 101 ? 5.211 -12.913 5.183 1.00 98.56 101 GLU A N 1
ATOM 773 C CA . GLU A 1 101 ? 5.793 -14.132 5.764 1.00 98.56 101 GLU A CA 1
ATOM 774 C C . GLU A 1 101 ? 5.126 -14.547 7.079 1.00 98.56 101 GLU A C 1
ATOM 776 O O . GLU A 1 101 ? 5.105 -15.735 7.396 1.00 98.56 101 GLU A O 1
ATOM 781 N N . ASN A 1 102 ? 4.557 -13.598 7.830 1.00 98.44 102 ASN A N 1
ATOM 782 C CA . ASN A 1 102 ? 3.937 -13.864 9.133 1.00 98.44 102 ASN A CA 1
ATOM 783 C C . ASN A 1 102 ? 2.400 -13.866 9.094 1.00 98.44 102 ASN A C 1
ATOM 785 O O . ASN A 1 102 ? 1.767 -14.033 10.136 1.00 98.44 102 ASN A O 1
ATOM 789 N N . GLY A 1 103 ? 1.783 -13.691 7.921 1.00 98.38 103 GLY A N 1
ATOM 790 C CA . GLY A 1 103 ? 0.325 -13.697 7.783 1.00 98.38 103 GLY A CA 1
ATOM 791 C C . GLY A 1 103 ? -0.362 -12.486 8.424 1.00 98.38 103 GLY A C 1
ATOM 792 O O . GLY A 1 103 ? -1.529 -12.582 8.806 1.00 98.38 103 GLY A O 1
ATOM 793 N N . VAL A 1 104 ? 0.352 -11.367 8.601 1.00 98.69 104 VAL A N 1
ATOM 794 C CA . VAL A 1 104 ? -0.190 -10.155 9.236 1.00 98.69 104 VAL A CA 1
ATOM 795 C C . VAL A 1 104 ? -0.944 -9.340 8.184 1.00 98.69 104 VAL A C 1
ATOM 797 O O . VAL A 1 104 ? -0.340 -9.007 7.165 1.00 98.69 104 VAL A O 1
ATOM 800 N N . PRO A 1 105 ? -2.224 -8.971 8.405 1.00 98.75 105 PRO A N 1
ATOM 801 C CA . PRO A 1 105 ? -3.001 -8.175 7.458 1.00 98.75 105 PRO A CA 1
ATOM 802 C C . PRO A 1 105 ? -2.241 -6.953 6.931 1.00 98.75 105 PRO A C 1
ATOM 804 O O . PRO A 1 105 ? -1.715 -6.160 7.717 1.00 98.75 105 PRO A O 1
ATOM 807 N N . PHE A 1 106 ? -2.196 -6.797 5.609 1.00 98.88 106 PHE A N 1
ATOM 808 C CA . PHE A 1 106 ? -1.393 -5.779 4.935 1.00 98.88 106 PHE A CA 1
ATOM 809 C C . PHE A 1 106 ? -2.235 -4.870 4.039 1.00 98.88 106 PHE A C 1
ATOM 811 O O . PHE A 1 106 ? -3.012 -5.381 3.234 1.00 98.88 106 PHE A O 1
ATOM 818 N N . PHE A 1 107 ? -2.027 -3.550 4.144 1.00 98.75 107 PHE A N 1
ATOM 819 C CA . PHE A 1 107 ? -2.583 -2.559 3.218 1.00 98.75 107 PHE A CA 1
ATOM 820 C C . PHE A 1 107 ? -1.506 -1.628 2.628 1.00 98.75 107 PHE A C 1
ATOM 822 O O . PHE A 1 107 ? -0.883 -0.834 3.343 1.00 98.75 107 PHE A O 1
ATOM 829 N N . GLY A 1 108 ? -1.293 -1.684 1.314 1.00 98.38 108 GLY A N 1
ATOM 830 C CA . GLY A 1 108 ? -0.298 -0.892 0.592 1.00 98.38 108 GLY A CA 1
ATOM 831 C C . GLY A 1 108 ? -0.903 0.268 -0.198 1.00 98.38 108 GLY A C 1
ATOM 832 O O . GLY A 1 108 ? -1.505 0.074 -1.246 1.00 98.38 108 GLY A O 1
ATOM 833 N N . ILE A 1 109 ? -0.661 1.516 0.216 1.00 97.38 109 ILE A N 1
ATOM 834 C CA . ILE A 1 109 ? -1.207 2.684 -0.499 1.00 97.38 109 ILE A CA 1
ATOM 835 C C . ILE A 1 109 ? -0.174 3.259 -1.471 1.00 97.38 109 ILE A C 1
ATOM 837 O O . ILE A 1 109 ? 0.855 3.794 -1.046 1.00 97.38 109 ILE A O 1
ATOM 841 N N . CYS A 1 110 ? -0.489 3.256 -2.773 1.00 95.00 110 CYS A N 1
ATOM 842 C CA . CYS A 1 110 ? 0.325 3.867 -3.834 1.00 95.00 110 CYS A CA 1
ATOM 843 C C . CYS A 1 110 ? 1.759 3.304 -3.839 1.00 95.00 110 CYS A C 1
ATOM 845 O O . CYS A 1 110 ? 1.966 2.174 -4.269 1.00 95.00 110 CYS A O 1
ATOM 847 N N . LEU A 1 111 ? 2.743 4.022 -3.284 1.00 96.25 111 LEU A N 1
ATOM 848 C CA . LEU A 1 111 ? 4.093 3.485 -3.090 1.00 96.25 111 LEU A CA 1
ATOM 849 C C . LEU A 1 111 ? 4.094 2.205 -2.230 1.00 96.25 111 LEU A C 1
ATOM 851 O O . LEU A 1 111 ? 4.947 1.353 -2.426 1.00 96.25 111 LEU A O 1
ATOM 855 N N . GLY A 1 112 ? 3.143 2.035 -1.306 1.00 97.81 112 GLY A N 1
ATOM 856 C CA . GLY A 1 112 ? 2.999 0.787 -0.548 1.00 97.81 112 GLY A CA 1
ATOM 857 C C . GLY A 1 112 ? 2.669 -0.421 -1.428 1.00 97.81 112 GLY A C 1
ATOM 858 O O . GLY A 1 112 ? 3.298 -1.464 -1.276 1.00 97.81 112 GLY A O 1
ATOM 859 N N . MET A 1 113 ? 1.766 -0.258 -2.399 1.00 98.19 113 MET A N 1
ATOM 860 C CA . MET A 1 113 ? 1.465 -1.282 -3.406 1.00 98.19 113 MET A CA 1
ATOM 861 C C . MET A 1 113 ? 2.689 -1.550 -4.296 1.00 98.19 113 MET A C 1
ATOM 863 O O . MET A 1 113 ? 3.037 -2.701 -4.545 1.00 98.19 113 MET A O 1
ATOM 867 N N . GLN A 1 114 ? 3.413 -0.505 -4.710 1.00 98.19 114 GLN A N 1
ATOM 868 C CA . GLN A 1 114 ? 4.661 -0.666 -5.467 1.00 98.19 114 GLN A CA 1
ATOM 869 C C . GLN A 1 114 ? 5.722 -1.448 -4.674 1.00 98.19 114 GLN A C 1
ATOM 871 O O . GLN A 1 114 ? 6.354 -2.352 -5.219 1.00 98.19 114 GLN A O 1
ATOM 876 N N . CYS A 1 115 ? 5.891 -1.151 -3.381 1.00 98.44 115 CYS A N 1
ATOM 877 C CA . CYS A 1 115 ? 6.767 -1.908 -2.488 1.00 98.44 115 CYS A CA 1
ATOM 878 C C . CYS A 1 115 ? 6.345 -3.380 -2.393 1.00 98.44 115 CYS A C 1
ATOM 880 O O . CYS A 1 115 ? 7.216 -4.243 -2.404 1.00 98.44 115 CYS A O 1
ATOM 882 N N . ALA A 1 116 ? 5.044 -3.680 -2.360 1.00 98.69 116 ALA A N 1
ATOM 883 C CA . ALA A 1 116 ? 4.560 -5.058 -2.356 1.00 98.69 116 ALA A CA 1
ATOM 884 C C . ALA A 1 116 ? 4.915 -5.820 -3.637 1.00 98.69 116 ALA A C 1
ATOM 886 O O . ALA A 1 116 ? 5.384 -6.953 -3.568 1.00 98.69 116 ALA A O 1
ATOM 887 N N . VAL A 1 117 ? 4.778 -5.186 -4.803 1.00 98.62 117 VAL A N 1
ATOM 888 C CA . VAL A 1 117 ? 5.189 -5.785 -6.083 1.00 98.62 117 VAL A CA 1
ATOM 889 C C . VAL A 1 117 ? 6.700 -6.034 -6.126 1.00 98.62 117 VAL A C 1
ATOM 891 O O . VAL A 1 117 ? 7.137 -7.100 -6.560 1.00 98.62 117 VAL A O 1
ATOM 894 N N . ILE A 1 118 ? 7.504 -5.076 -5.652 1.00 98.56 118 ILE A N 1
ATOM 895 C CA . ILE A 1 118 ? 8.968 -5.200 -5.601 1.00 98.56 118 ILE A CA 1
ATOM 896 C C . ILE A 1 118 ? 9.392 -6.327 -4.650 1.00 98.56 118 ILE A C 1
ATOM 898 O O . ILE A 1 118 ? 10.202 -7.171 -5.031 1.00 98.56 118 ILE A O 1
ATOM 902 N N . GLU A 1 119 ? 8.843 -6.365 -3.433 1.00 98.56 119 GLU A N 1
ATOM 903 C CA . GLU A 1 119 ? 9.136 -7.405 -2.438 1.00 98.56 119 GLU A CA 1
ATOM 904 C C . GLU A 1 119 ? 8.777 -8.794 -2.969 1.00 98.56 119 GLU A C 1
ATOM 906 O O . GLU A 1 119 ? 9.607 -9.703 -2.926 1.00 98.56 119 GLU A O 1
ATOM 911 N N . PHE A 1 120 ? 7.589 -8.938 -3.558 1.00 98.69 120 PHE A N 1
ATOM 912 C CA . PHE A 1 120 ? 7.129 -10.203 -4.115 1.00 98.69 120 PHE A CA 1
ATOM 913 C C . PHE A 1 120 ? 8.012 -10.682 -5.274 1.00 98.69 120 PHE A C 1
ATOM 915 O O . PHE A 1 120 ? 8.372 -11.859 -5.351 1.00 98.69 120 PHE A O 1
ATOM 922 N N . ALA A 1 121 ? 8.409 -9.775 -6.169 1.00 98.50 121 ALA A N 1
ATOM 923 C CA . ALA A 1 121 ? 9.315 -10.099 -7.265 1.00 98.50 121 ALA A CA 1
ATOM 924 C C . ALA A 1 121 ? 10.678 -10.596 -6.752 1.00 98.50 121 ALA A C 1
ATOM 926 O O . ALA A 1 121 ? 11.189 -11.606 -7.237 1.00 98.50 121 ALA A O 1
ATOM 927 N N . ARG A 1 122 ? 11.244 -9.927 -5.740 1.00 98.25 122 ARG A N 1
ATOM 928 C CA . ARG A 1 122 ? 12.532 -10.316 -5.148 1.00 98.25 122 ARG A CA 1
ATOM 929 C C . ARG A 1 122 ? 12.451 -11.665 -4.440 1.00 98.25 122 ARG A C 1
ATOM 931 O O . ARG A 1 122 ? 13.275 -12.532 -4.707 1.00 98.25 122 ARG A O 1
ATOM 938 N N . ASN A 1 123 ? 11.460 -11.845 -3.570 1.00 98.25 123 ASN A N 1
ATOM 939 C CA . ASN A 1 123 ? 11.462 -12.940 -2.596 1.00 98.25 123 ASN A CA 1
ATOM 940 C C . ASN A 1 123 ? 10.625 -14.155 -3.013 1.00 98.25 123 ASN A C 1
ATOM 942 O O . ASN A 1 123 ? 10.947 -15.272 -2.623 1.00 98.25 123 ASN A O 1
ATOM 946 N N . VAL A 1 124 ? 9.565 -13.968 -3.806 1.00 98.12 124 VAL A N 1
ATOM 947 C CA . VAL A 1 124 ? 8.710 -15.077 -4.274 1.00 98.12 124 VAL A CA 1
ATOM 948 C C . VAL A 1 124 ? 9.096 -15.506 -5.687 1.00 98.12 124 VAL A C 1
ATOM 950 O O . VAL A 1 124 ? 9.206 -16.698 -5.965 1.00 98.12 124 VAL A O 1
ATOM 953 N N . CYS A 1 125 ? 9.364 -14.546 -6.578 1.00 97.94 125 CYS A N 1
ATOM 954 C CA . CYS A 1 125 ? 9.767 -14.851 -7.957 1.00 97.94 125 CYS A CA 1
ATOM 955 C C . CYS A 1 125 ? 11.280 -15.103 -8.110 1.00 97.94 125 CYS A C 1
ATOM 957 O O . CYS A 1 125 ? 11.715 -15.532 -9.180 1.00 97.94 125 CYS A O 1
ATOM 959 N N . ASN A 1 126 ? 12.080 -14.858 -7.062 1.00 97.69 126 ASN A N 1
ATOM 960 C CA . ASN A 1 126 ? 13.549 -14.929 -7.072 1.00 97.69 126 ASN A CA 1
ATOM 961 C C . ASN A 1 126 ? 14.199 -14.031 -8.141 1.00 97.69 126 ASN A C 1
ATOM 963 O O . ASN A 1 126 ? 15.221 -14.383 -8.733 1.00 97.69 126 ASN A O 1
ATOM 967 N N . TRP A 1 127 ? 13.598 -12.876 -8.427 1.00 97.62 127 TRP A N 1
ATOM 968 C CA . TRP A 1 127 ? 14.155 -11.883 -9.346 1.00 97.62 127 TRP A CA 1
ATOM 969 C C . TRP A 1 127 ? 15.034 -10.918 -8.566 1.00 97.62 127 TRP A C 1
ATOM 971 O O . TRP A 1 127 ? 14.631 -9.804 -8.222 1.00 97.62 127 TRP A O 1
ATOM 981 N N . GLU A 1 128 ? 16.236 -11.385 -8.243 1.00 96.31 128 GLU A N 1
ATOM 982 C CA . GLU A 1 128 ? 17.230 -10.585 -7.539 1.00 96.31 128 GLU A CA 1
ATOM 983 C C . GLU A 1 128 ? 17.475 -9.260 -8.277 1.00 96.31 128 GLU A C 1
ATOM 985 O O . GLU A 1 128 ? 17.605 -9.211 -9.499 1.00 96.31 128 GLU A O 1
ATOM 990 N N . GLY A 1 129 ? 17.475 -8.159 -7.526 1.00 96.25 129 GLY A N 1
ATOM 991 C CA . GLY A 1 129 ? 17.607 -6.817 -8.088 1.00 96.25 129 GLY A CA 1
ATOM 992 C C . GLY A 1 129 ? 16.320 -6.222 -8.663 1.00 96.25 129 GLY A C 1
ATOM 993 O O . GLY A 1 129 ? 16.374 -5.087 -9.120 1.00 96.25 129 GLY A O 1
ATOM 994 N N . ALA A 1 130 ? 15.163 -6.903 -8.618 1.00 98.00 130 ALA A N 1
ATOM 995 C CA . ALA A 1 130 ? 13.901 -6.306 -9.065 1.00 98.00 130 ALA A CA 1
ATOM 996 C C . ALA A 1 130 ? 13.589 -5.001 -8.336 1.00 98.00 130 ALA A C 1
ATOM 998 O O . ALA A 1 130 ? 13.684 -4.925 -7.109 1.00 98.00 130 ALA A O 1
ATOM 999 N N . HIS A 1 131 ? 13.236 -3.957 -9.081 1.00 97.44 131 HIS A N 1
ATOM 1000 C CA . HIS A 1 131 ? 13.006 -2.641 -8.500 1.00 97.44 131 HIS A CA 1
ATOM 1001 C C . HIS A 1 131 ? 12.063 -1.766 -9.337 1.00 97.44 131 HIS A C 1
ATOM 1003 O O . HIS A 1 131 ? 11.416 -2.221 -10.282 1.00 97.44 131 HIS A O 1
ATOM 1009 N N . SER A 1 132 ? 11.958 -0.504 -8.919 1.00 96.31 132 SER A N 1
ATOM 1010 C CA . SER A 1 132 ? 11.291 0.571 -9.634 1.00 96.31 132 SER A CA 1
ATOM 1011 C C . SER A 1 132 ? 12.353 1.363 -10.366 1.00 96.31 132 SER A C 1
ATOM 1013 O O . SER A 1 132 ? 13.343 1.744 -9.739 1.00 96.31 132 SER A O 1
ATOM 1015 N N . THR A 1 133 ? 12.107 1.701 -11.627 1.00 94.62 133 THR A N 1
ATOM 1016 C CA . THR A 1 133 ? 12.978 2.622 -12.372 1.00 94.62 133 THR A CA 1
ATOM 1017 C C . THR A 1 133 ? 12.964 4.043 -11.801 1.00 94.62 133 THR A C 1
ATOM 1019 O O . THR A 1 133 ? 13.781 4.863 -12.194 1.00 94.62 133 THR A O 1
ATOM 1022 N N . GLU A 1 134 ? 12.079 4.354 -10.841 1.00 92.62 134 GLU A N 1
ATOM 1023 C CA . GLU A 1 134 ? 12.162 5.599 -10.063 1.00 92.62 134 GLU A CA 1
ATOM 1024 C C . GLU A 1 134 ? 13.389 5.644 -9.140 1.00 92.62 134 GLU A C 1
ATOM 1026 O O . GLU A 1 134 ? 13.871 6.732 -8.828 1.00 92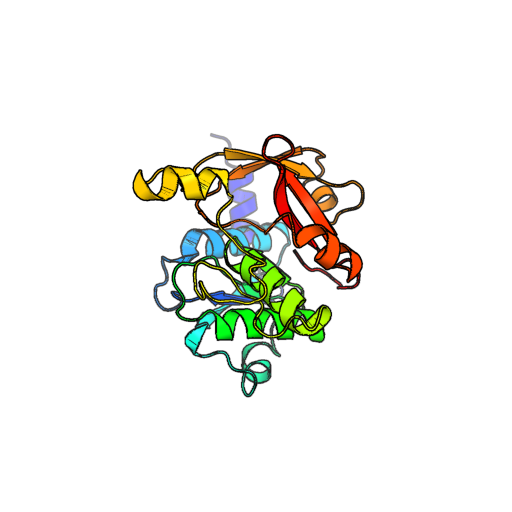.62 134 GLU A O 1
ATOM 1031 N N . PHE A 1 135 ? 13.848 4.487 -8.656 1.00 92.62 135 PHE A N 1
ATOM 1032 C CA . PHE A 1 135 ? 14.886 4.385 -7.620 1.00 92.62 135 PHE A CA 1
ATOM 1033 C C . PHE A 1 135 ? 16.152 3.690 -8.121 1.00 92.62 135 PHE A C 1
ATOM 1035 O O . PHE A 1 135 ? 17.237 3.987 -7.638 1.00 92.62 135 PHE A O 1
ATOM 1042 N N . ASP A 1 136 ? 16.014 2.786 -9.087 1.00 94.25 136 ASP A N 1
ATOM 1043 C CA . ASP A 1 136 ? 17.116 2.068 -9.715 1.00 94.25 136 ASP A CA 1
ATOM 1044 C C . ASP A 1 136 ? 16.826 1.948 -11.215 1.00 94.25 136 ASP A C 1
ATOM 1046 O O . ASP A 1 136 ? 16.061 1.084 -11.648 1.00 94.25 136 ASP A O 1
ATOM 1050 N N . GLU A 1 137 ? 17.383 2.867 -12.006 1.00 92.81 137 GLU A N 1
ATOM 1051 C CA . GLU A 1 137 ? 17.196 2.907 -13.463 1.00 92.81 137 GLU A CA 1
ATOM 1052 C C . GLU A 1 137 ? 17.840 1.702 -14.172 1.00 92.81 137 GLU A C 1
ATOM 1054 O O . GLU A 1 137 ? 17.374 1.308 -15.242 1.00 92.81 137 GLU A O 1
ATOM 1059 N N . ASP A 1 138 ? 18.861 1.092 -13.559 1.00 95.00 138 ASP A N 1
ATOM 1060 C CA . ASP A 1 138 ? 19.644 -0.015 -14.117 1.00 95.00 138 ASP A CA 1
ATOM 1061 C C . ASP A 1 138 ? 19.154 -1.395 -13.634 1.00 95.00 138 ASP A C 1
ATOM 1063 O O . ASP A 1 138 ? 19.773 -2.421 -13.941 1.00 95.00 138 ASP A O 1
ATOM 1067 N N . THR A 1 139 ? 18.034 -1.447 -12.899 1.00 96.50 139 THR A N 1
ATOM 1068 C CA . THR A 1 139 ? 17.473 -2.701 -12.382 1.00 96.50 139 THR A CA 1
ATOM 1069 C C . THR A 1 139 ? 17.294 -3.736 -13.505 1.00 96.50 139 THR A C 1
ATOM 1071 O O . THR A 1 139 ? 16.668 -3.454 -14.534 1.00 96.50 139 THR A O 1
ATOM 1074 N N . PRO A 1 140 ? 17.765 -4.985 -13.324 1.00 96.31 140 PRO A N 1
ATOM 1075 C CA . PRO A 1 140 ? 17.572 -6.036 -14.322 1.00 96.31 140 PRO A CA 1
ATOM 1076 C C . PRO A 1 140 ? 16.094 -6.438 -14.474 1.00 96.31 140 PRO A C 1
ATOM 1078 O O . PRO A 1 140 ? 15.717 -7.069 -15.468 1.00 96.31 140 PRO A O 1
ATOM 1081 N N . HIS A 1 141 ? 15.248 -6.089 -13.498 1.00 97.06 141 HIS A N 1
ATOM 1082 C CA . HIS A 1 141 ? 13.837 -6.459 -13.450 1.00 97.06 141 HIS A CA 1
ATOM 1083 C C . HIS A 1 141 ? 12.971 -5.252 -13.032 1.00 97.06 141 HIS A C 1
ATOM 1085 O O . HIS A 1 141 ? 12.555 -5.160 -11.872 1.00 97.06 141 HIS A O 1
ATOM 1091 N N . PRO A 1 142 ? 12.664 -4.330 -13.967 1.00 96.56 142 PRO A N 1
ATOM 1092 C CA . PRO A 1 142 ? 11.881 -3.122 -13.698 1.00 96.56 142 PRO A CA 1
ATOM 1093 C C . PRO A 1 142 ? 10.394 -3.460 -13.542 1.00 96.56 142 PRO A C 1
ATOM 1095 O O . PRO A 1 142 ? 9.604 -3.310 -14.475 1.00 96.56 142 PRO A O 1
ATOM 1098 N N . VAL A 1 143 ? 10.007 -3.977 -12.376 1.00 97.38 143 VAL A N 1
ATOM 1099 C CA . VAL A 1 143 ? 8.622 -4.391 -12.080 1.00 97.38 143 VAL A CA 1
ATOM 1100 C C . VAL A 1 143 ? 7.685 -3.208 -11.870 1.00 97.38 143 VAL A C 1
ATOM 1102 O O . VAL A 1 143 ? 6.485 -3.343 -12.101 1.00 97.38 143 VAL A O 1
ATOM 1105 N N . ILE A 1 144 ? 8.237 -2.052 -11.503 1.00 97.00 144 ILE A N 1
ATOM 1106 C CA . ILE A 1 144 ? 7.557 -0.758 -11.492 1.00 97.00 144 ILE A CA 1
ATOM 1107 C C . ILE A 1 144 ? 8.299 0.165 -12.465 1.00 97.00 144 ILE A C 1
ATOM 1109 O O . ILE A 1 144 ? 9.517 0.308 -12.376 1.00 97.00 144 ILE A O 1
ATOM 1113 N N . ASP A 1 145 ? 7.592 0.767 -13.417 1.00 93.88 145 ASP A N 1
ATOM 1114 C CA . ASP A 1 145 ? 8.215 1.575 -14.469 1.00 93.88 145 ASP A CA 1
ATOM 1115 C C . ASP A 1 145 ? 7.277 2.686 -14.969 1.00 93.88 145 ASP A C 1
ATOM 1117 O O . ASP A 1 145 ? 6.069 2.676 -14.727 1.00 93.88 145 ASP A O 1
ATOM 1121 N N . LEU A 1 146 ? 7.832 3.668 -15.678 1.00 89.00 146 LEU A N 1
ATOM 1122 C CA . LEU A 1 146 ? 7.037 4.563 -16.513 1.00 89.00 146 LEU A CA 1
ATOM 1123 C C . LEU A 1 146 ? 6.523 3.785 -17.727 1.00 89.00 146 LEU A C 1
ATOM 1125 O O . LEU A 1 146 ? 7.289 3.105 -18.412 1.00 89.00 146 LEU A O 1
ATOM 1129 N N . MET A 1 147 ? 5.246 3.954 -18.061 1.00 80.25 147 MET A N 1
ATOM 1130 C CA . MET A 1 147 ? 4.693 3.399 -19.295 1.00 80.25 147 MET A CA 1
ATOM 1131 C C . MET A 1 147 ? 5.418 3.979 -20.514 1.00 80.25 147 MET A C 1
ATOM 1133 O O . MET A 1 147 ? 5.850 5.134 -20.513 1.00 80.25 147 MET A O 1
ATOM 1137 N N . GLU A 1 148 ? 5.528 3.208 -21.596 1.00 72.38 148 GLU A N 1
ATOM 1138 C CA . GLU A 1 148 ? 6.283 3.634 -22.783 1.00 72.38 148 GLU A CA 1
ATOM 1139 C C . GLU A 1 148 ? 5.741 4.943 -23.389 1.00 72.38 148 GLU A C 1
ATOM 1141 O O . GLU A 1 148 ? 6.503 5.814 -23.814 1.00 72.38 148 GLU A O 1
ATOM 1146 N N . GLU A 1 149 ? 4.422 5.135 -23.345 1.00 68.94 149 GLU A N 1
ATOM 1147 C CA . GLU A 1 149 ? 3.774 6.389 -23.736 1.00 68.94 149 GLU A CA 1
ATOM 1148 C C . GLU A 1 149 ? 4.209 7.572 -22.860 1.00 68.94 149 GLU A C 1
ATOM 1150 O O . GLU A 1 149 ? 4.449 8.663 -23.378 1.00 68.94 149 GLU A O 1
ATOM 1155 N N . GLN A 1 150 ? 4.375 7.354 -21.549 1.00 69.88 150 GLN A N 1
ATOM 1156 C CA . GLN A 1 150 ? 4.866 8.366 -20.611 1.00 69.88 150 GLN A CA 1
ATOM 1157 C C . GLN A 1 150 ? 6.341 8.691 -20.868 1.00 69.88 150 GLN A C 1
ATOM 1159 O O . GLN A 1 150 ? 6.713 9.863 -20.823 1.00 69.88 150 GLN A O 1
ATOM 1164 N N . LYS A 1 151 ? 7.175 7.696 -21.204 1.00 72.19 151 LYS A N 1
ATOM 1165 C CA . LYS A 1 151 ? 8.597 7.913 -21.534 1.00 72.19 151 LYS A CA 1
ATOM 1166 C C . LYS A 1 151 ? 8.766 8.861 -22.726 1.00 72.19 151 LYS A C 1
ATOM 1168 O O . LYS A 1 151 ? 9.595 9.762 -22.678 1.00 72.19 151 LYS A O 1
ATOM 1173 N N . ARG A 1 152 ? 7.912 8.750 -23.752 1.00 67.25 152 ARG A N 1
ATOM 1174 C CA . ARG A 1 152 ? 7.940 9.628 -24.947 1.00 67.25 152 ARG A CA 1
ATOM 1175 C C . ARG A 1 152 ? 7.578 11.092 -24.664 1.00 67.25 152 ARG A C 1
ATOM 1177 O O . ARG A 1 152 ? 7.851 11.959 -25.494 1.00 67.25 152 ARG A O 1
ATOM 1184 N N . ILE A 1 153 ? 6.946 11.376 -23.524 1.00 69.44 153 ILE A N 1
ATOM 1185 C CA . ILE A 1 153 ? 6.535 12.726 -23.109 1.00 69.44 153 ILE A CA 1
ATOM 1186 C C . ILE A 1 153 ? 7.198 13.179 -21.801 1.00 69.44 153 ILE A C 1
ATOM 1188 O O . ILE A 1 153 ? 6.853 14.250 -21.295 1.00 69.44 153 ILE A O 1
ATOM 1192 N N . ALA A 1 154 ? 8.136 12.397 -21.255 1.00 63.12 154 ALA A N 1
ATOM 1193 C CA . ALA A 1 154 ? 8.818 12.694 -19.997 1.00 63.12 154 ALA A CA 1
ATOM 1194 C C . ALA A 1 154 ? 9.530 14.053 -20.050 1.00 63.12 154 ALA A C 1
ATOM 1196 O O . ALA A 1 154 ? 9.329 14.882 -19.161 1.00 63.12 154 ALA A O 1
ATOM 1197 N N . ASP A 1 155 ? 10.197 14.349 -21.169 1.00 60.31 155 ASP A N 1
ATOM 1198 C CA . ASP A 1 155 ? 10.859 15.638 -21.432 1.00 60.31 155 ASP A CA 1
ATOM 1199 C C . ASP A 1 155 ? 9.890 16.834 -21.478 1.00 60.31 155 ASP A C 1
ATOM 1201 O O . ASP A 1 155 ? 10.307 17.990 -21.456 1.00 60.31 155 ASP A O 1
ATOM 1205 N N . LYS A 1 156 ? 8.577 16.572 -21.545 1.00 59.94 156 LYS A N 1
ATOM 1206 C CA . LYS A 1 156 ? 7.511 17.583 -21.601 1.00 59.94 156 LYS A CA 1
ATOM 1207 C C . LYS A 1 156 ? 6.731 17.710 -20.286 1.00 59.94 156 LYS A C 1
ATOM 1209 O O . LYS A 1 156 ? 5.760 18.461 -20.238 1.00 59.94 156 LYS A O 1
ATOM 1214 N N . GLY A 1 157 ? 7.122 16.988 -19.229 1.00 57.41 157 GLY A N 1
ATOM 1215 C CA . GLY A 1 157 ? 6.528 17.088 -17.886 1.00 57.41 157 GLY A CA 1
ATOM 1216 C C . GLY A 1 157 ? 5.141 16.445 -17.714 1.00 57.41 157 GLY A C 1
ATOM 1217 O O . GLY A 1 157 ? 4.501 16.649 -16.685 1.00 57.41 157 GLY A O 1
ATOM 1218 N N . GLY A 1 158 ? 4.662 15.669 -18.69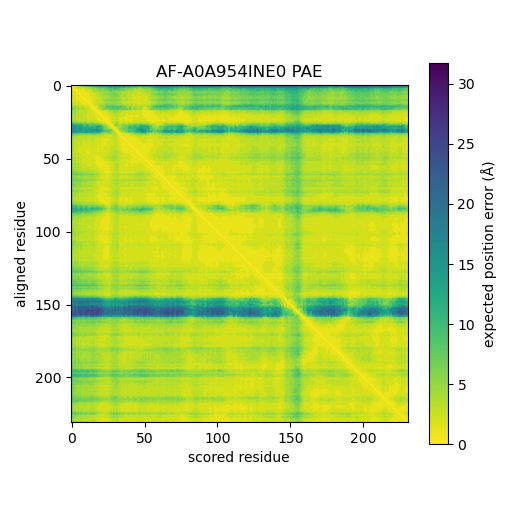3 1.00 62.59 158 GLY A N 1
ATOM 1219 C CA . GLY A 1 158 ? 3.281 15.163 -18.760 1.00 62.59 158 GLY A CA 1
ATOM 1220 C C . GLY A 1 158 ? 3.024 13.778 -18.153 1.00 62.59 158 GLY A C 1
ATOM 1221 O O . GLY A 1 158 ? 2.033 13.150 -18.508 1.00 62.59 158 GLY A O 1
ATOM 1222 N N . THR A 1 159 ? 3.897 13.254 -17.290 1.00 74.44 159 THR A N 1
ATOM 1223 C CA . THR A 1 159 ? 3.810 11.846 -16.844 1.00 74.44 159 THR A CA 1
ATOM 1224 C C . THR A 1 159 ? 2.923 11.617 -15.622 1.00 74.44 159 THR A C 1
ATOM 1226 O O . THR A 1 159 ? 2.573 10.477 -15.334 1.00 74.44 159 THR A O 1
ATOM 1229 N N . MET A 1 160 ? 2.537 12.673 -14.901 1.00 84.31 160 MET A N 1
ATOM 1230 C CA . MET A 1 160 ? 1.737 12.563 -13.677 1.00 84.31 160 MET A CA 1
ATOM 1231 C C . MET A 1 160 ? 0.306 12.107 -13.970 1.00 84.31 160 MET A C 1
ATOM 1233 O O . MET A 1 160 ? -0.460 12.813 -14.627 1.00 84.31 160 MET A O 1
ATOM 1237 N N . ARG A 1 161 ? -0.093 10.982 -13.377 1.00 89.19 161 ARG A N 1
ATOM 1238 C CA . ARG A 1 161 ? -1.491 10.582 -13.266 1.00 89.19 161 ARG A CA 1
ATOM 1239 C C . ARG A 1 161 ? -2.123 11.330 -12.099 1.00 89.19 161 ARG A C 1
ATOM 1241 O O . ARG A 1 161 ? -1.763 11.117 -10.944 1.00 89.19 161 ARG A O 1
ATOM 1248 N N . LEU A 1 162 ? -3.057 12.225 -12.409 1.00 90.19 162 LEU A N 1
ATOM 1249 C CA . LEU A 1 162 ? -3.741 13.067 -11.430 1.00 90.19 162 LEU A CA 1
ATOM 1250 C C . LEU A 1 162 ? -5.249 13.044 -11.671 1.00 90.19 162 LEU A C 1
ATOM 1252 O O . LEU A 1 162 ? -5.687 13.246 -12.802 1.00 90.19 162 LEU A O 1
ATOM 1256 N N . GLY A 1 163 ? -6.034 12.829 -10.617 1.00 92.31 163 GLY A N 1
ATOM 1257 C CA . GLY A 1 163 ? -7.498 12.894 -10.680 1.00 92.31 163 GLY A CA 1
ATOM 1258 C C . GLY A 1 163 ? -8.178 11.546 -10.476 1.00 92.31 163 GLY A C 1
ATOM 1259 O O . GLY A 1 163 ? -7.573 10.632 -9.927 1.00 92.31 163 GLY A O 1
ATOM 1260 N N . SER A 1 164 ? -9.451 11.467 -10.860 1.00 95.44 164 SER A N 1
ATOM 1261 C CA . SER A 1 164 ? -10.291 10.279 -10.695 1.00 95.44 164 SER A CA 1
ATOM 1262 C C . SER A 1 164 ? -10.203 9.380 -11.926 1.00 95.44 164 SER A C 1
ATOM 1264 O O . SER A 1 164 ? -10.294 9.882 -13.046 1.00 95.44 164 SER A O 1
ATOM 1266 N N . TYR A 1 165 ? -10.009 8.081 -11.709 1.00 95.31 165 TYR A N 1
ATOM 1267 C CA . TYR A 1 165 ? -9.895 7.072 -12.760 1.00 95.31 165 TYR A CA 1
ATOM 1268 C C . TYR A 1 165 ? -10.744 5.854 -12.410 1.00 95.31 165 TYR A C 1
ATOM 1270 O O . TYR A 1 165 ? -10.893 5.522 -11.235 1.00 95.31 165 TYR A O 1
ATOM 1278 N N . ASP A 1 166 ? -11.267 5.204 -13.445 1.00 97.06 166 ASP A N 1
ATOM 1279 C CA . ASP A 1 166 ? -12.053 3.981 -13.312 1.00 97.06 166 ASP A CA 1
ATOM 1280 C C . ASP A 1 166 ? -11.144 2.791 -12.967 1.00 97.06 166 ASP A C 1
ATOM 1282 O O . ASP A 1 166 ? -10.012 2.691 -13.457 1.00 97.06 166 ASP A O 1
ATOM 1286 N N . CYS A 1 167 ? -11.651 1.892 -12.131 1.00 97.88 167 CYS A N 1
ATOM 1287 C CA . CYS A 1 167 ? -11.001 0.660 -11.713 1.00 97.88 167 CYS A CA 1
ATOM 1288 C C . CYS A 1 167 ? -12.037 -0.468 -11.719 1.00 97.88 167 CYS A C 1
ATOM 1290 O O . CYS A 1 167 ? -12.996 -0.451 -10.949 1.00 97.88 167 CYS A O 1
ATOM 1292 N N . HIS A 1 168 ? -11.843 -1.440 -12.604 1.00 98.56 168 HIS A N 1
ATOM 1293 C CA . HIS A 1 168 ? -12.664 -2.637 -12.693 1.00 98.56 168 HIS A CA 1
ATOM 1294 C C . HIS A 1 168 ? -12.164 -3.694 -11.709 1.00 98.56 168 HIS A C 1
ATOM 1296 O O . HIS A 1 168 ? -10.972 -4.018 -11.708 1.00 98.56 168 HIS A O 1
ATOM 1302 N N . LEU A 1 169 ? -13.074 -4.238 -10.903 1.00 98.56 169 LEU A N 1
ATOM 1303 C CA . LEU A 1 169 ? -12.775 -5.179 -9.831 1.00 98.56 169 LEU A CA 1
ATOM 1304 C C . LEU A 1 169 ? -13.105 -6.617 -10.246 1.00 98.56 169 LEU A C 1
ATOM 1306 O O . LEU A 1 169 ? -14.241 -6.961 -10.587 1.00 98.56 169 LEU A O 1
ATOM 1310 N N . LEU A 1 170 ? -12.096 -7.483 -10.176 1.00 97.69 170 LEU A N 1
ATOM 1311 C CA . LEU A 1 170 ? -12.195 -8.888 -10.548 1.00 97.69 170 LEU A CA 1
ATOM 1312 C C . LEU A 1 170 ? -13.215 -9.616 -9.662 1.00 97.69 170 LEU A C 1
ATOM 1314 O O . LEU A 1 170 ? -13.251 -9.435 -8.442 1.00 97.69 170 LEU A O 1
ATOM 1318 N N . GLU A 1 171 ? -14.039 -10.467 -10.272 1.00 97.31 171 GLU A N 1
ATOM 1319 C CA . GLU A 1 171 ? -14.974 -11.324 -9.541 1.00 97.31 171 GLU A CA 1
ATOM 1320 C C . GLU A 1 171 ? -14.246 -12.234 -8.539 1.00 97.31 171 GLU A C 1
ATOM 1322 O O . GLU A 1 171 ? -13.214 -12.822 -8.856 1.00 97.31 171 GLU A O 1
ATOM 1327 N N . GLY A 1 172 ? -14.774 -12.322 -7.315 1.00 95.75 172 GLY A N 1
ATOM 1328 C CA . GLY A 1 172 ? -14.184 -13.114 -6.230 1.00 95.75 172 GLY A CA 1
ATOM 1329 C C . GLY A 1 172 ? -12.983 -12.476 -5.519 1.00 95.75 172 GLY A C 1
ATOM 1330 O O . GLY A 1 172 ? -12.431 -13.105 -4.622 1.00 95.75 172 GLY A O 1
ATOM 1331 N N . SER A 1 173 ? -12.582 -11.253 -5.883 1.00 97.81 173 SER A N 1
ATOM 1332 C CA . SER A 1 173 ? -11.522 -10.516 -5.178 1.00 97.81 173 SER A CA 1
ATOM 1333 C C . SER A 1 173 ? -11.962 -9.979 -3.812 1.00 97.81 173 SER A C 1
ATOM 1335 O O . SER A 1 173 ? -13.151 -9.714 -3.575 1.00 97.81 173 SER A O 1
ATOM 1337 N N . LEU A 1 174 ? -10.991 -9.756 -2.920 1.00 97.62 174 LEU A N 1
ATOM 1338 C CA . LEU A 1 174 ? -11.234 -9.048 -1.663 1.00 97.62 174 LEU A CA 1
ATOM 1339 C C . LEU A 1 174 ? -11.685 -7.614 -1.941 1.00 97.62 174 LEU A C 1
ATOM 1341 O O . LEU A 1 174 ? -12.659 -7.165 -1.338 1.00 97.62 174 LEU A O 1
ATOM 1345 N N . ALA A 1 175 ? -11.049 -6.924 -2.894 1.00 97.75 175 ALA A N 1
ATOM 1346 C CA . ALA A 1 175 ? -11.430 -5.569 -3.277 1.00 97.75 175 ALA A CA 1
ATOM 1347 C C . ALA A 1 175 ? -12.910 -5.478 -3.681 1.00 97.75 175 ALA A C 1
ATOM 1349 O O . ALA A 1 175 ? -13.642 -4.646 -3.147 1.00 97.75 175 ALA A O 1
ATOM 1350 N N . ARG A 1 176 ? -13.392 -6.373 -4.555 1.00 98.12 176 ARG A N 1
ATOM 1351 C CA . ARG A 1 176 ? -14.809 -6.403 -4.956 1.00 98.12 176 ARG A CA 1
ATOM 1352 C C . ARG A 1 176 ? -15.746 -6.665 -3.781 1.00 98.12 176 ARG A C 1
ATOM 1354 O O . ARG A 1 176 ? -16.816 -6.073 -3.718 1.00 98.12 176 ARG A O 1
ATOM 1361 N N . THR A 1 177 ? -15.339 -7.526 -2.853 1.00 97.25 177 THR A N 1
ATOM 1362 C CA . THR A 1 177 ? -16.116 -7.821 -1.640 1.00 97.25 177 THR A CA 1
ATOM 1363 C C . THR A 1 177 ? -16.218 -6.599 -0.725 1.00 97.25 177 THR A C 1
ATOM 1365 O O . THR A 1 177 ? -17.276 -6.343 -0.163 1.00 97.25 177 THR A O 1
ATOM 1368 N N . ILE A 1 178 ? -15.134 -5.830 -0.587 1.00 96.94 178 ILE A N 1
ATOM 1369 C CA . ILE A 1 178 ? -15.080 -4.626 0.256 1.00 96.94 178 ILE A CA 1
ATOM 1370 C C . ILE A 1 178 ? -15.907 -3.488 -0.348 1.00 96.94 178 ILE A C 1
ATOM 1372 O O . ILE A 1 178 ? -16.642 -2.817 0.373 1.00 96.94 178 ILE A O 1
ATOM 1376 N N . TYR A 1 179 ? -15.783 -3.259 -1.657 1.00 97.62 179 TYR A N 1
ATOM 1377 C CA . TYR A 1 179 ? -16.508 -2.188 -2.342 1.00 97.62 179 TYR A CA 1
ATOM 1378 C C . TYR A 1 179 ? -17.976 -2.525 -2.628 1.00 97.62 179 TYR A C 1
ATOM 1380 O O . TYR A 1 179 ? -18.765 -1.605 -2.828 1.00 97.62 179 TYR A O 1
ATOM 1388 N N . ASP A 1 180 ? -18.333 -3.814 -2.676 1.00 97.56 180 ASP A N 1
ATOM 1389 C CA . ASP A 1 180 ? -19.648 -4.315 -3.108 1.00 97.56 180 ASP A CA 1
ATOM 1390 C C . ASP A 1 180 ? -20.061 -3.787 -4.501 1.00 97.56 180 ASP A C 1
ATOM 1392 O O . ASP A 1 180 ? -21.222 -3.495 -4.786 1.00 97.56 180 ASP A O 1
ATOM 1396 N N . GLN A 1 181 ? -19.069 -3.609 -5.382 1.00 97.50 181 GLN A N 1
ATOM 1397 C CA . GLN A 1 181 ? -19.212 -3.055 -6.734 1.00 97.50 181 GLN A CA 1
ATOM 1398 C C . GLN A 1 181 ? -18.237 -3.739 -7.697 1.00 97.50 181 GLN A C 1
ATOM 1400 O O . GLN A 1 181 ? -17.162 -4.181 -7.303 1.00 97.50 181 GLN A O 1
ATOM 1405 N N . ASP A 1 182 ? -18.604 -3.839 -8.972 1.00 97.44 182 ASP A N 1
ATOM 1406 C CA . ASP A 1 182 ? -17.755 -4.359 -10.051 1.00 97.44 182 ASP A CA 1
ATOM 1407 C C . ASP A 1 182 ? -16.845 -3.290 -10.677 1.00 97.44 182 ASP A C 1
ATOM 1409 O O . ASP A 1 182 ? -15.817 -3.617 -11.270 1.00 97.44 182 ASP A O 1
ATOM 1413 N N . GLU A 1 183 ? -17.194 -2.015 -10.530 1.00 97.56 183 GLU A N 1
ATOM 1414 C CA . GLU A 1 183 ? -16.410 -0.876 -10.995 1.00 97.56 183 GLU A CA 1
ATOM 1415 C C . GLU A 1 183 ? -16.451 0.259 -9.970 1.00 97.56 183 GLU A C 1
ATOM 1417 O O . GLU A 1 183 ? -17.512 0.620 -9.462 1.00 97.56 183 GLU A O 1
ATOM 1422 N N . VAL A 1 184 ? -15.286 0.843 -9.687 1.00 97.81 184 VAL A N 1
ATOM 1423 C CA . VAL A 1 184 ? -15.128 1.958 -8.745 1.00 97.81 184 VAL A CA 1
ATOM 1424 C C . VAL A 1 184 ? -14.302 3.081 -9.359 1.00 97.81 184 VAL A C 1
ATOM 1426 O O . VAL A 1 184 ? -13.600 2.891 -10.354 1.00 97.81 184 VAL A O 1
ATOM 1429 N N . LYS A 1 185 ? -14.368 4.271 -8.757 1.00 97.19 185 LYS A N 1
ATOM 1430 C CA . LYS A 1 185 ? -13.574 5.432 -9.173 1.00 97.19 185 LYS A CA 1
ATOM 1431 C C . LYS A 1 185 ? -12.721 5.936 -8.031 1.00 97.19 185 LYS A C 1
ATOM 1433 O O . LYS A 1 185 ? -13.251 6.443 -7.048 1.00 97.19 185 LYS A O 1
ATOM 1438 N N . GLU A 1 186 ? -11.408 5.898 -8.215 1.00 95.88 186 GLU A N 1
ATOM 1439 C CA . GLU A 1 186 ? -10.452 6.307 -7.187 1.00 95.88 186 GLU A CA 1
ATOM 1440 C C . GLU A 1 186 ? -9.530 7.423 -7.659 1.00 95.88 186 GLU A C 1
ATOM 1442 O O . GLU A 1 186 ? -9.386 7.702 -8.855 1.00 95.88 186 GLU A O 1
ATOM 1447 N N . ARG A 1 187 ? -8.950 8.139 -6.692 1.00 95.69 187 ARG A N 1
ATOM 1448 C CA . ARG A 1 187 ? -8.090 9.294 -6.962 1.00 95.69 187 ARG A CA 1
ATOM 1449 C C . ARG A 1 187 ? -6.622 8.903 -6.972 1.00 95.69 187 ARG A C 1
ATOM 1451 O O . ARG A 1 187 ? -6.090 8.417 -5.983 1.00 95.69 187 ARG A O 1
ATOM 1458 N N . HIS A 1 188 ? -5.939 9.262 -8.052 1.00 94.06 188 HIS A N 1
ATOM 1459 C CA . HIS A 1 188 ? -4.519 8.994 -8.240 1.00 94.06 188 HIS A CA 1
ATOM 1460 C C . HIS A 1 188 ? -3.697 10.281 -8.207 1.00 94.06 188 HIS A C 1
ATOM 1462 O O . HIS A 1 188 ? -4.160 11.358 -8.605 1.00 94.06 188 HIS A O 1
ATOM 1468 N N . ARG A 1 189 ? -2.465 10.146 -7.709 1.00 92.94 189 ARG A N 1
ATOM 1469 C CA . ARG A 1 189 ? -1.404 11.157 -7.765 1.00 92.94 189 ARG A CA 1
ATOM 1470 C C . ARG A 1 189 ? -0.043 10.466 -7.728 1.00 92.94 189 ARG A C 1
ATOM 1472 O O . ARG A 1 189 ? 0.629 10.466 -6.698 1.00 92.94 189 ARG A O 1
ATOM 1479 N N . HIS A 1 190 ? 0.334 9.846 -8.837 1.00 92.56 190 HIS A N 1
ATOM 1480 C CA . HIS A 1 190 ? 1.610 9.146 -8.999 1.00 92.56 190 HIS A CA 1
ATOM 1481 C C . HIS A 1 190 ? 2.033 9.141 -10.477 1.00 92.56 190 HIS A C 1
ATOM 1483 O O . HIS A 1 190 ? 1.356 9.732 -11.319 1.00 92.56 190 HIS A O 1
ATOM 1489 N N . ARG A 1 191 ? 3.205 8.579 -10.782 1.00 91.81 191 ARG A N 1
ATOM 1490 C CA . ARG A 1 191 ? 3.773 8.555 -12.145 1.00 91.81 191 ARG A CA 1
ATOM 1491 C C . ARG A 1 191 ? 4.059 7.143 -12.642 1.00 91.81 191 ARG A C 1
ATOM 1493 O O . ARG A 1 191 ? 3.870 6.888 -13.825 1.00 91.81 191 ARG A O 1
ATOM 1500 N N . PHE A 1 192 ? 4.565 6.293 -11.754 1.00 93.69 192 PHE A N 1
ATOM 1501 C CA . PHE A 1 192 ? 5.064 4.960 -12.066 1.00 93.69 192 PHE A CA 1
ATOM 1502 C C . PHE A 1 192 ? 3.974 3.912 -11.863 1.00 93.69 192 PHE A C 1
ATOM 1504 O O . PHE A 1 192 ? 3.218 3.981 -10.894 1.00 93.69 192 PHE A O 1
ATOM 1511 N N . GLU A 1 193 ? 3.943 2.938 -12.761 1.00 94.94 193 GLU A N 1
ATOM 1512 C CA . GLU A 1 193 ? 2.912 1.911 -12.862 1.00 94.94 193 GLU A CA 1
ATOM 1513 C C . GLU A 1 193 ? 3.557 0.519 -12.779 1.00 94.94 193 GLU A C 1
ATOM 1515 O O . GLU A 1 193 ? 4.771 0.367 -12.938 1.00 94.94 193 GLU A O 1
ATOM 1520 N N . VAL A 1 194 ? 2.757 -0.523 -12.542 1.00 96.12 194 VAL A N 1
ATOM 1521 C CA . VAL A 1 194 ? 3.244 -1.907 -12.664 1.00 96.12 194 VAL A CA 1
ATOM 1522 C C . VAL A 1 194 ? 3.616 -2.180 -14.120 1.00 96.12 194 VAL A C 1
ATOM 1524 O O . VAL A 1 194 ? 2.839 -1.909 -15.034 1.00 96.12 194 VAL A O 1
ATOM 1527 N N . ASN A 1 195 ? 4.792 -2.760 -14.349 1.00 94.75 195 ASN A N 1
ATOM 1528 C CA . ASN A 1 195 ? 5.238 -3.096 -15.693 1.00 94.75 195 ASN A CA 1
ATOM 1529 C C . ASN A 1 195 ? 4.427 -4.272 -16.262 1.00 94.75 195 ASN A C 1
ATOM 1531 O O . ASN A 1 195 ? 4.631 -5.434 -15.892 1.00 94.75 195 ASN A O 1
ATOM 1535 N N . ASN A 1 196 ? 3.542 -3.981 -17.218 1.00 89.19 196 ASN A N 1
ATOM 1536 C CA . ASN A 1 196 ? 2.677 -4.976 -17.859 1.00 89.19 196 ASN A CA 1
ATOM 1537 C C . ASN A 1 196 ? 3.428 -6.132 -18.529 1.00 89.19 196 ASN A C 1
ATOM 1539 O O . ASN A 1 196 ? 2.890 -7.237 -18.604 1.00 89.19 196 ASN A O 1
ATOM 1543 N N . VAL A 1 197 ? 4.670 -5.920 -18.978 1.00 89.31 197 VAL A N 1
ATOM 1544 C CA . VAL A 1 197 ? 5.490 -6.991 -19.567 1.00 89.31 197 VAL A CA 1
ATOM 1545 C C . VAL A 1 197 ? 5.821 -8.058 -18.518 1.00 89.31 197 VAL A C 1
ATOM 1547 O O . VAL A 1 197 ? 5.858 -9.248 -18.830 1.00 89.31 197 VAL A O 1
ATOM 1550 N N . LEU A 1 198 ? 6.028 -7.650 -17.262 1.00 92.12 198 LEU A N 1
ATOM 1551 C CA . LEU A 1 198 ? 6.367 -8.541 -16.147 1.00 92.12 198 LEU A CA 1
ATOM 1552 C C . LEU A 1 198 ? 5.138 -9.009 -15.357 1.00 92.12 198 LEU A C 1
ATOM 1554 O O . LEU A 1 198 ? 5.193 -10.061 -14.717 1.00 92.12 198 LEU A O 1
ATOM 1558 N N . ARG A 1 199 ? 4.010 -8.294 -15.460 1.00 90.94 199 ARG A N 1
ATOM 1559 C CA . ARG A 1 199 ? 2.729 -8.619 -14.812 1.00 90.94 199 ARG A CA 1
ATOM 1560 C C . ARG A 1 199 ? 2.322 -10.083 -14.989 1.00 90.94 199 ARG A C 1
ATOM 1562 O O . ARG A 1 199 ? 1.969 -10.741 -14.017 1.00 90.94 199 ARG A O 1
ATOM 1569 N N . TYR A 1 200 ? 2.389 -10.627 -16.205 1.00 88.88 200 TYR A N 1
ATOM 1570 C CA . TYR A 1 200 ? 1.986 -12.019 -16.451 1.00 88.88 200 TYR A CA 1
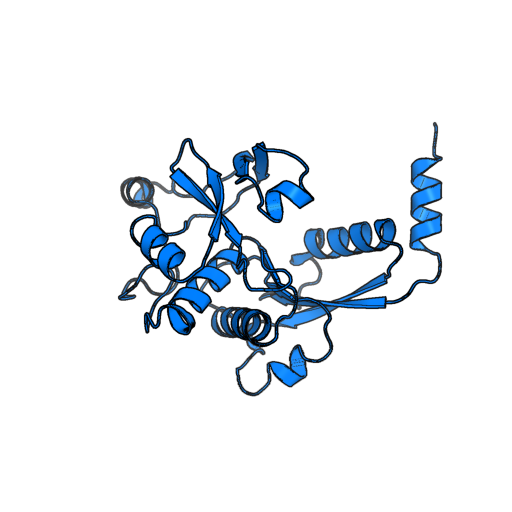ATOM 1571 C C . TYR A 1 200 ? 2.809 -13.023 -15.646 1.00 88.88 200 TYR A C 1
ATOM 1573 O O . TYR A 1 200 ? 2.245 -13.946 -15.065 1.00 88.88 200 TYR A O 1
ATOM 1581 N N . LYS A 1 201 ? 4.119 -12.796 -15.548 1.00 94.12 201 LYS A N 1
ATOM 1582 C CA . LYS A 1 201 ? 5.021 -13.655 -14.785 1.00 94.12 201 LYS A CA 1
ATOM 1583 C C . LYS A 1 201 ? 4.800 -13.524 -13.276 1.00 94.12 201 LYS A C 1
ATOM 1585 O O . LYS A 1 201 ? 4.856 -14.526 -12.576 1.00 94.12 201 LYS A O 1
ATOM 1590 N N . LEU A 1 202 ? 4.502 -12.323 -12.772 1.00 96.94 202 LEU A N 1
ATOM 1591 C CA . LEU A 1 202 ? 4.113 -12.129 -11.366 1.00 96.94 202 LEU A CA 1
ATOM 1592 C C . LEU A 1 202 ? 2.843 -12.930 -11.031 1.00 96.94 202 LEU A C 1
ATOM 1594 O O . LEU A 1 202 ? 2.777 -13.587 -9.993 1.00 96.94 202 LEU A O 1
ATOM 1598 N N . ARG A 1 203 ? 1.869 -12.946 -11.952 1.00 95.56 203 ARG A N 1
ATOM 1599 C CA . ARG A 1 203 ? 0.636 -13.732 -11.806 1.00 95.56 203 ARG A CA 1
ATOM 1600 C C . ARG A 1 203 ? 0.885 -15.232 -11.761 1.00 95.56 203 ARG A C 1
ATOM 1602 O O . ARG A 1 203 ? 0.257 -15.922 -10.968 1.00 95.56 203 ARG A O 1
ATOM 1609 N N . GLU A 1 204 ? 1.802 -15.735 -12.584 1.00 96.00 204 GLU A N 1
ATOM 1610 C CA . GLU A 1 204 ? 2.194 -17.152 -12.573 1.00 96.00 204 GLU A CA 1
ATOM 1611 C C . GLU A 1 204 ? 2.788 -17.596 -11.228 1.00 96.00 204 GLU A C 1
ATOM 1613 O O . GLU A 1 204 ? 2.680 -18.768 -10.882 1.00 96.00 204 GLU A O 1
ATOM 1618 N N . HIS A 1 205 ? 3.360 -16.667 -10.454 1.00 97.00 205 HIS A N 1
ATOM 1619 C CA . HIS A 1 205 ? 3.905 -16.935 -9.120 1.00 97.00 205 HIS A CA 1
ATOM 1620 C C . HIS A 1 205 ? 2.893 -16.716 -7.984 1.00 97.00 205 HIS A C 1
ATOM 1622 O O . HIS A 1 205 ? 3.238 -16.933 -6.826 1.00 97.00 205 HIS A O 1
ATOM 1628 N N . GLY A 1 206 ? 1.655 -16.307 -8.288 1.00 96.62 206 GLY A N 1
ATOM 1629 C CA . GLY A 1 206 ? 0.563 -16.210 -7.311 1.00 96.62 206 GLY A CA 1
ATOM 1630 C C . GLY A 1 206 ? 0.101 -14.793 -6.962 1.00 96.62 206 GLY A C 1
ATOM 1631 O O . GLY A 1 206 ? -0.873 -14.650 -6.227 1.00 96.62 206 GLY A O 1
ATOM 1632 N N . MET A 1 207 ? 0.725 -13.737 -7.501 1.00 97.94 207 MET A N 1
ATOM 1633 C CA . MET A 1 207 ? 0.216 -12.373 -7.315 1.00 97.94 207 MET A CA 1
ATOM 1634 C C . MET A 1 207 ? -1.007 -12.130 -8.198 1.00 97.94 207 MET A C 1
ATOM 1636 O O . MET A 1 207 ? -0.921 -12.163 -9.427 1.00 97.94 207 MET A O 1
ATOM 1640 N N . ASN A 1 208 ? -2.154 -11.851 -7.589 1.00 97.56 208 ASN A N 1
ATOM 1641 C CA . ASN A 1 208 ? -3.371 -11.573 -8.332 1.00 97.56 208 ASN A CA 1
ATOM 1642 C C . ASN A 1 208 ? -3.517 -10.071 -8.606 1.00 97.56 208 ASN A C 1
ATOM 1644 O O . ASN A 1 208 ? -3.194 -9.238 -7.766 1.00 97.56 208 ASN A O 1
ATOM 1648 N N . PHE A 1 209 ? -4.023 -9.727 -9.788 1.00 97.44 209 PHE A N 1
ATOM 1649 C CA . PHE A 1 209 ? -4.253 -8.343 -10.209 1.00 97.44 209 PHE A CA 1
ATOM 1650 C C . PHE A 1 209 ? -5.754 -8.102 -10.264 1.00 97.44 209 PHE A C 1
ATOM 1652 O O . PHE A 1 209 ? -6.391 -8.400 -11.277 1.00 97.44 209 PHE A O 1
ATOM 1659 N N . THR A 1 210 ? -6.312 -7.636 -9.152 1.00 97.69 210 THR A N 1
ATOM 1660 C CA . THR A 1 210 ? -7.758 -7.647 -8.911 1.00 97.69 210 THR A CA 1
ATOM 1661 C C . THR A 1 210 ? -8.443 -6.328 -9.224 1.00 97.69 210 THR A C 1
ATOM 1663 O O . THR A 1 210 ? -9.649 -6.332 -9.428 1.00 97.69 210 THR A O 1
ATOM 1666 N N . GLY A 1 211 ? -7.698 -5.229 -9.327 1.00 97.81 211 GLY A N 1
ATOM 1667 C CA . GLY A 1 211 ? -8.206 -3.930 -9.768 1.00 97.81 211 GLY A CA 1
ATOM 1668 C C . GLY A 1 211 ? -7.472 -3.470 -11.016 1.00 97.81 211 GLY A C 1
ATOM 1669 O O . GLY A 1 211 ? -6.242 -3.385 -10.995 1.00 97.81 211 GLY A O 1
ATOM 1670 N N . LEU A 1 212 ? -8.202 -3.190 -12.097 1.00 97.56 212 LEU A N 1
ATOM 1671 C CA . LEU A 1 212 ? -7.628 -2.838 -13.398 1.00 97.56 212 LEU A CA 1
ATOM 1672 C C . LEU A 1 212 ? -8.291 -1.609 -14.009 1.00 97.56 212 LEU A C 1
ATOM 1674 O O . LEU A 1 212 ? -9.513 -1.549 -14.129 1.00 97.56 212 LEU A O 1
ATOM 1678 N N . ASN A 1 213 ? -7.496 -0.679 -14.531 1.00 96.25 213 ASN A N 1
ATOM 1679 C CA . ASN A 1 213 ? -8.007 0.311 -15.469 1.00 96.25 213 ASN A CA 1
ATOM 1680 C C . ASN A 1 213 ? -7.978 -0.281 -16.883 1.00 96.25 213 ASN A C 1
ATOM 1682 O O . ASN A 1 213 ? -6.934 -0.311 -17.533 1.00 96.25 213 ASN A O 1
ATOM 1686 N N . LEU A 1 214 ? -9.130 -0.750 -17.367 1.00 93.62 214 LEU A N 1
ATOM 1687 C CA . LEU A 1 214 ? -9.233 -1.434 -18.663 1.00 93.62 214 LEU A CA 1
ATOM 1688 C C . LEU A 1 214 ? -8.921 -0.520 -19.856 1.00 93.62 214 LEU A C 1
ATOM 1690 O O . LEU A 1 214 ? -8.392 -0.983 -20.861 1.00 93.62 214 LEU A O 1
ATOM 1694 N N . ALA A 1 215 ? -9.230 0.776 -19.752 1.00 91.12 215 ALA A N 1
ATOM 1695 C CA . ALA A 1 215 ? -9.017 1.731 -20.839 1.00 91.12 215 ALA A CA 1
ATOM 1696 C C . ALA A 1 215 ? -7.530 2.012 -21.097 1.00 91.12 215 ALA A C 1
ATOM 1698 O O . ALA A 1 215 ? -7.144 2.312 -22.225 1.00 91.12 215 ALA A O 1
ATOM 1699 N N . ARG A 1 216 ? -6.706 1.941 -20.048 1.00 88.19 216 ARG A N 1
ATOM 1700 C CA . ARG A 1 216 ? -5.268 2.240 -20.096 1.00 88.19 216 ARG A CA 1
ATOM 1701 C C . ARG A 1 216 ? -4.390 1.006 -19.901 1.00 88.19 216 ARG A C 1
ATOM 1703 O O . ARG A 1 216 ? -3.173 1.145 -19.912 1.00 88.19 216 ARG A O 1
ATOM 1710 N N . ASP A 1 217 ? -5.01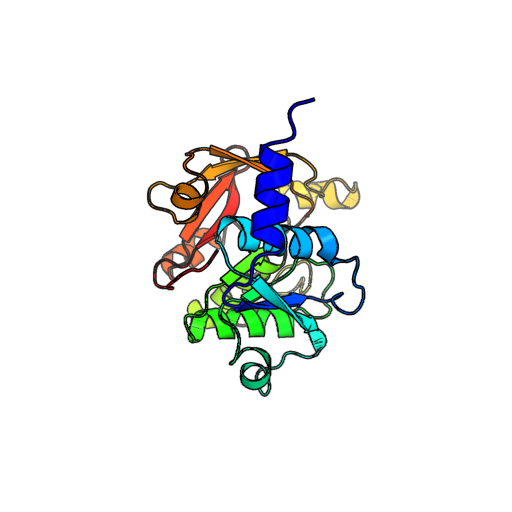0 -0.159 -19.715 1.00 91.12 217 ASP A N 1
ATOM 1711 C CA . ASP A 1 217 ? -4.360 -1.416 -19.343 1.00 91.12 217 ASP A CA 1
ATOM 1712 C C . ASP A 1 217 ? -3.443 -1.248 -18.118 1.00 91.12 217 ASP A C 1
ATOM 1714 O O . ASP A 1 217 ? -2.283 -1.629 -18.147 1.00 91.12 217 ASP A O 1
ATOM 1718 N N . LEU A 1 218 ? -3.925 -0.625 -17.037 1.00 93.38 218 LEU A N 1
ATOM 1719 C CA . LEU A 1 218 ? -3.126 -0.414 -15.819 1.00 93.38 218 LEU A CA 1
ATOM 1720 C C . LEU A 1 218 ? -3.588 -1.316 -14.679 1.00 93.38 218 LEU A C 1
ATOM 1722 O O . LEU A 1 218 ? -4.771 -1.640 -14.560 1.00 93.38 218 LEU A O 1
ATOM 1726 N N . VAL A 1 219 ? -2.643 -1.689 -13.820 1.00 96.12 219 VAL A N 1
ATOM 1727 C CA . VAL A 1 219 ? -2.919 -2.368 -12.554 1.00 96.12 219 VAL A CA 1
ATOM 1728 C C . VAL A 1 219 ? -3.124 -1.326 -11.463 1.00 96.12 219 VAL A C 1
ATOM 1730 O O . VAL A 1 219 ? -2.241 -0.512 -11.216 1.00 96.12 219 VAL A O 1
ATOM 1733 N N . GLU A 1 220 ? -4.257 -1.407 -10.774 1.00 97.06 220 GLU A N 1
ATOM 1734 C CA . GLU A 1 220 ? -4.621 -0.506 -9.676 1.00 97.06 220 GLU A CA 1
ATOM 1735 C C . GLU A 1 220 ? -4.568 -1.189 -8.308 1.00 97.06 220 GLU A C 1
ATOM 1737 O O . GLU A 1 220 ? -4.250 -0.539 -7.315 1.00 97.06 220 GLU A O 1
ATOM 1742 N N . ILE A 1 221 ? -4.889 -2.487 -8.249 1.00 98.38 221 ILE A N 1
ATOM 1743 C CA . ILE A 1 221 ? -4.947 -3.267 -7.005 1.00 98.38 221 ILE A CA 1
ATOM 1744 C C . ILE A 1 221 ? -4.276 -4.624 -7.224 1.00 98.38 221 ILE A C 1
ATOM 1746 O O . ILE A 1 221 ? -4.513 -5.288 -8.243 1.00 98.38 221 ILE A O 1
ATOM 1750 N N . VAL A 1 222 ? -3.443 -5.024 -6.261 1.00 98.38 222 VAL A N 1
ATOM 1751 C CA . VAL A 1 222 ? -2.833 -6.356 -6.178 1.00 98.38 222 VAL A CA 1
ATOM 1752 C C . VAL A 1 222 ? -3.350 -7.081 -4.946 1.00 98.38 222 VAL A C 1
ATOM 1754 O O . VAL A 1 222 ? -3.616 -6.458 -3.929 1.00 98.38 222 VAL A O 1
ATOM 1757 N N . GLU A 1 223 ? -3.469 -8.399 -5.027 1.00 98.56 223 GLU A N 1
ATOM 1758 C CA . GLU A 1 223 ? -3.852 -9.249 -3.901 1.00 98.56 223 GLU A CA 1
ATOM 1759 C C . GLU A 1 223 ? -2.967 -10.498 -3.867 1.00 98.56 223 GLU A C 1
ATOM 1761 O O . GLU A 1 223 ? -2.487 -10.964 -4.906 1.00 98.56 223 GLU A O 1
ATOM 1766 N N . LEU A 1 224 ? -2.779 -11.067 -2.675 1.00 98.19 224 LEU A N 1
ATOM 1767 C CA . LEU A 1 224 ? -2.167 -12.385 -2.485 1.00 98.19 224 LEU A CA 1
ATOM 1768 C C . LEU A 1 224 ? -3.234 -13.357 -1.958 1.00 98.19 224 LEU A C 1
ATOM 1770 O O . LEU A 1 224 ? -3.516 -13.332 -0.761 1.00 98.19 224 LEU A O 1
ATOM 1774 N N . PRO A 1 225 ? -3.834 -14.209 -2.815 1.00 94.81 225 PRO A N 1
ATOM 1775 C CA . PRO A 1 225 ? -4.956 -15.072 -2.428 1.00 94.81 225 PRO A CA 1
ATOM 1776 C C . PRO A 1 225 ? -4.647 -16.065 -1.300 1.00 94.81 225 PRO A C 1
ATOM 1778 O O . PRO A 1 225 ? -5.545 -16.428 -0.547 1.00 94.81 225 PRO A O 1
ATOM 1781 N N . ASP A 1 226 ? -3.386 -16.486 -1.170 1.00 94.31 226 ASP A N 1
ATOM 1782 C CA . ASP A 1 226 ? -2.943 -17.425 -0.130 1.00 94.31 226 ASP A CA 1
ATOM 1783 C C . ASP A 1 226 ? -2.632 -16.735 1.216 1.00 94.31 226 ASP A C 1
ATOM 1785 O O . ASP A 1 226 ? -2.294 -17.398 2.198 1.00 94.31 226 ASP A O 1
ATOM 1789 N N . HIS A 1 227 ? -2.734 -15.404 1.283 1.00 98.38 227 HIS A N 1
ATOM 1790 C CA . HIS A 1 227 ? -2.520 -14.621 2.497 1.00 98.38 227 HIS A CA 1
ATOM 1791 C C . HIS A 1 227 ? -3.861 -14.302 3.189 1.00 98.38 227 HIS A C 1
ATOM 1793 O O . HIS A 1 227 ? -4.833 -14.007 2.496 1.00 98.38 227 HIS A O 1
ATOM 1799 N N . PRO A 1 228 ? -3.945 -14.280 4.540 1.00 97.56 228 PRO A N 1
ATOM 1800 C CA . PRO A 1 228 ? -5.209 -14.035 5.246 1.00 97.56 228 PRO A CA 1
ATOM 1801 C C . PRO A 1 228 ? -5.926 -12.742 4.838 1.00 97.56 228 PRO A C 1
ATOM 1803 O O . PRO A 1 228 ? -7.151 -12.717 4.745 1.00 97.56 228 PRO A O 1
ATOM 1806 N N . TRP A 1 229 ? -5.161 -11.667 4.614 1.00 98.50 229 TRP A N 1
ATOM 1807 C CA . TRP A 1 229 ? -5.653 -10.398 4.070 1.00 98.50 229 TRP A CA 1
ATOM 1808 C C . TRP A 1 229 ? -4.482 -9.552 3.536 1.00 98.50 229 TRP A C 1
ATOM 1810 O O . TRP A 1 229 ? -3.619 -9.150 4.316 1.00 98.50 229 TRP A O 1
ATOM 1820 N N . PHE A 1 230 ? -4.379 -9.346 2.221 1.00 98.75 230 PHE A N 1
ATOM 1821 C CA . PHE A 1 230 ? -3.279 -8.592 1.596 1.00 98.75 2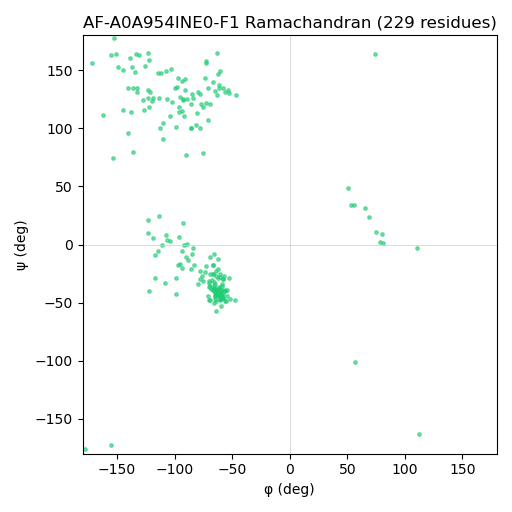30 PHE A CA 1
ATOM 1822 C C . PHE A 1 230 ? -3.792 -7.800 0.396 1.00 98.75 230 PHE A C 1
ATOM 1824 O O . PHE A 1 230 ? -4.225 -8.418 -0.580 1.00 98.75 230 PHE A O 1
ATOM 1831 N N . ILE A 1 231 ? -3.726 -6.468 0.480 1.00 98.25 231 ILE A N 1
ATOM 1832 C CA . ILE A 1 231 ? -4.163 -5.526 -0.564 1.00 98.25 231 ILE A CA 1
ATOM 1833 C C . ILE A 1 231 ? -3.128 -4.409 -0.736 1.00 98.25 231 ILE A C 1
ATOM 1835 O O . ILE A 1 231 ? -2.675 -3.863 0.294 1.00 98.25 231 ILE A O 1
#

Sequence (231 aa):
PDLESWNSFLIRLKEPKPTVRIALVGKYVTHQDAYKSISESFMLAGVENGVDVDLKLILSDDVTAENVNEKLGDVSGILVAPGFGERGIDGKLEAVRYARENGVPFFGICLGMQCAVIEFARNVCNWEGAHSTEFDEDTPHPVIDLMEEQKRIADKGGTMRLGSYDCHLLEGSLARTIYDQDEVKERHRHRFEVNNVLRYKLREHGMNFTGLNLARDLVEIVELPDHPWFI

Radius of gyration: 18.46 Å; Cα contacts (8 Å, |Δi|>4): 432; chains: 1; bounding box: 51×38×51 Å

Solvent-accessible surface area (backbone atoms only — not comparable to full-atom values): 12696 Å² total; per-residue (Å²): 134,92,53,65,70,62,51,52,50,55,50,50,62,69,52,90,55,61,75,47,37,32,34,40,37,22,75,50,54,89,43,74,71,76,50,40,72,59,57,50,49,46,47,54,51,15,40,77,71,60,33,41,61,46,73,45,71,34,50,11,72,75,36,41,90,90,45,40,60,79,76,50,68,83,44,72,27,40,32,32,45,57,75,76,76,64,74,33,46,68,17,44,30,46,52,44,48,51,24,70,77,68,56,38,31,34,40,32,40,68,48,18,39,52,34,44,55,31,38,42,34,33,74,73,66,63,36,74,63,33,29,34,44,90,71,37,76,81,35,86,35,50,50,28,26,66,51,72,75,37,59,79,34,46,94,71,71,68,41,67,44,72,48,77,45,62,32,39,31,38,88,93,32,69,67,24,64,75,67,73,42,59,64,49,74,47,78,46,81,49,58,68,40,61,26,70,88,50,45,62,60,46,39,76,74,52,46,40,77,35,20,29,23,77,94,76,72,39,70,76,36,52,32,38,84,94,43,87,42,42,64

Foldseek 3Di:
DDCVVVVLLVVLLPDDAAEAEEEEEEQVLVPVPPCVVVVVVVSSVCSVVSYHYHYHYHHLQPADPVCPCVRPVPHQAYEYDDDADDHSLRSLLNNLVCCQVVLRAYHADDVSQQSNQQSCCCPQVVQPQEHDCRHPVPGPHHQKYADPVLVVCVVVVPQWDFAKAKKAFAPPDPVCVVVVDRMDIDGDTDRIFGDPVCVVVSVVSQKDQGIARPVVRGGDDIFRPVRPHYD

Mean predicted aligned error: 4.21 Å